Protein AF-A0A0F9AL61-F1 (afdb_monomer_lite)

pLDDT: mean 74.61, std 13.93, range [33.5, 97.81]

Secondary structure (DSSP, 8-state):
-GGGGS-HHHHHHHHHHHHHHHHHHHTTTT--HHHHHHHHHHHHHHHHHH-HHHHHHHHHHIIIIIHHHHHTT--S-GGGGHHHHHHHHHHHHHHHHHHHHHT-----TTHHHHHHHHHHHHHHHHHTT--HHHHHHHHHHHHHHHHHHHHHHHS---HHHHHHHHHHHHHHHHHHHHHHHHHHHHH-TT-TT-TT-SSTTSHHHHHHHHHHHHHHHHHHHH---HHHHHHHHHHHHHHHT--THHHHHHHHHHHHHHHHHHHHH-HHHHHHHHHHHHHHHHHHHHT-HHHHHHSS--

Organism: NCBI:txid412755

Foldseek 3Di:
DVVPPPPPVVVVVVVVVCLLVVLLVCQVPPDDPVVSLVVLLVVLLVCCVVPVLVLLVVLVCLVQPVCCCCPQVVSDDPCSNCSNVSSLVSLVVSLVVVCVVVVDQQDDPCPVVVVVVVVVLVVVCVVVVPPVVVSCVVVVVVCSLVSVLSSLLSDPDDPVSLLVSLVSLLVSLVVLVVVQVVQCVVVHPPCCVNASHLADNHSVVVSLSNLLSSLSSVCSVVPDDVVSVVLNVLSVVCVVVRGSVSVLVNSLVSCCVSCVVVLVVDVVVVVVSVVVSVVSVVVVVVVPPPVVVVVVPD

Sequence (298 aa):
KLFKRVSTNSIFVAVSLICVVSPVFILKAEFNIYLGLIVIAVFSALLLFVRIEYSIFGIILSVFVIDQLVKSYSILPAASILVREIMIFLMIIFVFLKVLENWKVAKTPIDAPVTFFVILGMFSFLLNEISPLKAALAFRHYLLYVVFFYLIVNIPLKKNMLIKIINLLFTIALLSGPVALLERFVFGWAYEDTSAGFLSSGSFALFGTAMVCLVSARIIQDGFRWKYLLILISLFATALLAETKAFFFFTPLCLLFQFRSRIIKNKKVTLSFLASFLLTILSINSSFPERESLFSCQ

Radius of gyration: 21.21 Å; chains: 1; bounding box: 50×54×69 Å

Structure (mmCIF, N/CA/C/O backbone):
data_AF-A0A0F9AL61-F1
#
_entry.id   AF-A0A0F9AL61-F1
#
loop_
_atom_site.group_PDB
_atom_site.id
_atom_site.type_symbol
_atom_site.label_atom_id
_atom_site.label_alt_id
_atom_site.label_comp_id
_atom_site.label_asym_id
_atom_site.label_entity_id
_atom_site.label_seq_id
_atom_site.pdbx_PDB_ins_code
_atom_site.Cartn_x
_atom_site.Cartn_y
_atom_site.Cartn_z
_atom_site.occupancy
_atom_site.B_iso_or_equiv
_atom_site.auth_seq_id
_atom_site.auth_comp_id
_atom_site.auth_asym_id
_atom_site.auth_atom_id
_atom_site.pdbx_PDB_model_num
ATOM 1 N N . LYS A 1 1 ? 14.309 -4.749 37.095 1.00 47.22 1 LYS A N 1
ATOM 2 C CA . LYS A 1 1 ? 13.186 -3.770 37.001 1.00 47.22 1 LYS A CA 1
ATOM 3 C C . LYS A 1 1 ? 13.551 -2.450 36.289 1.00 47.22 1 LYS A C 1
ATOM 5 O O . LYS A 1 1 ? 12.629 -1.795 35.826 1.00 47.22 1 LYS A O 1
ATOM 10 N N . LEU A 1 2 ? 14.834 -2.102 36.098 1.00 33.50 2 LEU A N 1
ATOM 11 C CA . LEU A 1 2 ? 15.267 -0.893 35.363 1.00 33.50 2 LEU A CA 1
ATOM 12 C C . LEU A 1 2 ? 15.304 -1.031 33.822 1.00 33.50 2 LEU A C 1
ATOM 14 O O . LEU A 1 2 ? 15.178 -0.036 33.125 1.00 33.50 2 LEU A O 1
ATOM 18 N N . PHE A 1 3 ? 15.321 -2.252 33.274 1.00 36.94 3 PHE A N 1
ATOM 19 C CA . PHE A 1 3 ? 15.240 -2.494 31.819 1.00 36.94 3 PHE A CA 1
ATOM 20 C C . PHE A 1 3 ? 13.812 -2.549 31.241 1.00 36.94 3 PHE A C 1
ATOM 22 O O . PHE A 1 3 ? 13.627 -2.705 30.039 1.00 36.94 3 PHE A O 1
ATOM 29 N N . LYS A 1 4 ? 12.768 -2.398 32.069 1.00 42.94 4 LYS A N 1
ATOM 30 C CA . LYS A 1 4 ? 11.364 -2.575 31.640 1.00 42.94 4 LYS A CA 1
ATOM 31 C C . LYS A 1 4 ? 10.740 -1.316 31.014 1.00 42.94 4 LYS A C 1
ATOM 33 O O . LYS A 1 4 ? 9.542 -1.300 30.741 1.00 42.94 4 LYS A O 1
ATOM 38 N N . ARG A 1 5 ? 11.526 -0.249 30.824 1.00 41.66 5 ARG A N 1
ATOM 39 C CA . ARG A 1 5 ? 11.040 1.065 30.369 1.00 41.66 5 ARG A CA 1
ATOM 40 C C . ARG A 1 5 ? 11.880 1.732 29.285 1.00 41.66 5 ARG A C 1
ATOM 42 O O . ARG A 1 5 ? 11.593 2.878 28.953 1.00 41.66 5 ARG A O 1
ATOM 49 N N . VAL A 1 6 ? 12.831 1.029 28.666 1.00 41.81 6 VAL A N 1
ATOM 50 C CA . VAL A 1 6 ? 13.173 1.414 27.294 1.00 41.81 6 VAL A CA 1
ATOM 51 C C . VAL A 1 6 ? 11.931 1.078 26.486 1.00 41.81 6 VAL A C 1
ATOM 53 O O . VAL A 1 6 ? 11.519 -0.082 26.441 1.00 41.81 6 VAL A O 1
ATOM 56 N N . SER A 1 7 ? 11.243 2.112 25.996 1.00 46.81 7 SER A N 1
ATOM 57 C CA . SER A 1 7 ? 9.975 1.951 25.291 1.00 46.81 7 SER A CA 1
ATOM 58 C C . SER A 1 7 ? 10.190 0.880 24.230 1.00 46.81 7 SER A C 1
ATOM 60 O O . SER A 1 7 ? 11.032 1.026 23.346 1.00 46.81 7 SER A O 1
ATOM 62 N N . THR A 1 8 ? 9.461 -0.228 24.343 1.00 55.19 8 THR A N 1
ATOM 63 C CA . THR A 1 8 ? 9.561 -1.350 23.407 1.00 55.19 8 THR A CA 1
ATOM 64 C C . THR A 1 8 ? 9.332 -0.861 21.979 1.00 55.19 8 THR A C 1
ATOM 66 O O . THR A 1 8 ? 9.828 -1.465 21.050 1.00 55.19 8 THR A O 1
ATOM 69 N N . ASN A 1 9 ? 8.658 0.282 21.803 1.00 49.78 9 ASN A N 1
ATOM 70 C CA . ASN A 1 9 ? 8.495 0.954 20.521 1.00 49.78 9 ASN A CA 1
ATOM 71 C C . ASN A 1 9 ? 9.786 1.609 19.992 1.00 49.78 9 ASN A C 1
ATOM 73 O O . ASN A 1 9 ? 9.960 1.641 18.787 1.00 49.78 9 ASN A O 1
ATOM 77 N N . SER A 1 10 ? 10.678 2.127 20.840 1.00 47.97 10 SER A N 1
ATOM 78 C CA . SER A 1 10 ? 11.892 2.847 20.415 1.00 47.97 10 SER A CA 1
ATOM 79 C C . SER A 1 10 ? 12.961 1.889 19.897 1.00 47.97 10 SER A C 1
ATOM 81 O O . SER A 1 10 ? 13.519 2.115 18.829 1.00 47.97 10 SER A O 1
ATOM 83 N N . ILE A 1 11 ? 13.184 0.784 20.620 1.00 55.12 11 ILE A N 1
ATOM 84 C CA . ILE A 1 11 ? 14.085 -0.291 20.181 1.00 55.12 11 ILE A CA 1
ATOM 85 C C . ILE A 1 11 ? 13.542 -0.912 18.895 1.00 55.12 11 ILE A C 1
ATOM 87 O O . ILE A 1 11 ? 14.302 -1.142 17.969 1.00 55.12 11 ILE A O 1
ATOM 91 N N . PHE A 1 12 ? 12.229 -1.125 18.790 1.00 55.38 12 PHE A N 1
ATOM 92 C CA . PHE A 1 12 ? 11.655 -1.742 17.595 1.00 55.38 12 PHE A CA 1
ATOM 93 C C . PHE A 1 12 ? 11.634 -0.811 16.384 1.00 55.38 12 PHE A C 1
ATOM 95 O O . PHE A 1 12 ? 11.875 -1.285 15.286 1.00 55.38 12 PHE A O 1
ATOM 102 N N . VAL A 1 13 ? 11.397 0.497 16.569 1.00 53.59 13 VAL A N 1
ATOM 103 C CA . VAL A 1 13 ? 11.532 1.490 15.489 1.00 53.59 13 VAL A CA 1
ATOM 104 C C . VAL A 1 13 ? 12.977 1.543 15.013 1.00 53.59 13 VAL A C 1
ATOM 106 O O . VAL A 1 13 ? 13.197 1.488 13.809 1.00 53.59 13 VAL A O 1
ATOM 109 N N . ALA A 1 14 ? 13.945 1.559 15.936 1.00 50.97 14 ALA A N 1
ATOM 110 C CA . ALA A 1 14 ? 15.363 1.483 15.605 1.00 50.97 14 ALA A CA 1
ATOM 111 C C . ALA A 1 14 ? 15.708 0.175 14.884 1.00 50.97 14 ALA A C 1
ATOM 113 O O . ALA A 1 14 ? 16.392 0.229 13.878 1.00 50.97 14 ALA A O 1
ATOM 114 N N . VAL A 1 15 ? 15.174 -0.974 15.310 1.00 54.97 15 VAL A N 1
ATOM 115 C CA . VAL A 1 15 ? 15.359 -2.259 14.619 1.00 54.97 15 VAL A CA 1
ATOM 116 C C . VAL A 1 15 ? 14.713 -2.233 13.238 1.00 54.97 15 VAL A C 1
ATOM 118 O O . VAL A 1 15 ? 15.367 -2.608 12.285 1.00 54.97 15 VAL A O 1
ATOM 121 N N . SER A 1 16 ? 13.494 -1.716 13.065 1.00 52.59 16 SER A N 1
ATOM 122 C CA . SER A 1 16 ? 12.886 -1.588 11.734 1.00 52.59 16 SER A CA 1
ATOM 123 C C . SER A 1 16 ? 13.631 -0.598 10.834 1.00 52.59 16 SER A C 1
ATOM 125 O O . SER A 1 16 ? 13.745 -0.848 9.641 1.00 52.59 16 SER A O 1
ATOM 127 N N . LEU A 1 17 ? 14.194 0.484 11.388 1.00 52.72 17 LEU A N 1
ATOM 128 C CA . LEU A 1 17 ? 15.047 1.415 10.645 1.00 52.72 17 LEU A CA 1
ATOM 129 C C . LEU A 1 17 ? 16.366 0.746 10.266 1.00 52.72 17 LEU A C 1
ATOM 131 O O . LEU A 1 17 ? 16.750 0.798 9.109 1.00 52.72 17 LEU A O 1
ATOM 135 N 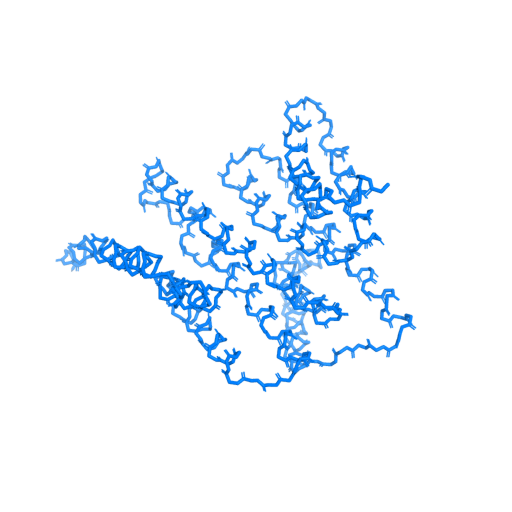N . ILE A 1 18 ? 17.015 0.053 11.202 1.00 53.72 18 ILE A N 1
ATOM 136 C CA . ILE A 1 18 ? 18.214 -0.749 10.953 1.00 53.72 18 ILE A CA 1
ATOM 137 C C . ILE A 1 18 ? 17.897 -1.847 9.937 1.00 53.72 18 ILE A C 1
ATOM 139 O O . ILE A 1 18 ? 18.721 -2.110 9.091 1.00 53.72 18 ILE A O 1
ATOM 143 N N . CYS A 1 19 ? 16.707 -2.434 9.908 1.00 53.41 19 CYS A N 1
ATOM 144 C CA . CYS A 1 19 ? 16.348 -3.466 8.935 1.00 53.41 19 CYS A CA 1
ATOM 145 C C . CYS A 1 19 ? 15.976 -2.922 7.556 1.00 53.41 19 CYS A C 1
ATOM 147 O O . CYS A 1 19 ? 16.041 -3.671 6.591 1.00 53.41 19 CYS A O 1
ATOM 149 N N . VAL A 1 20 ? 15.611 -1.645 7.440 1.00 54.12 20 VAL A N 1
ATOM 150 C CA . VAL A 1 20 ? 15.439 -0.979 6.138 1.00 54.12 20 VAL A CA 1
ATOM 151 C C . VAL A 1 20 ? 16.763 -0.391 5.648 1.00 54.12 20 VAL A C 1
ATOM 153 O O . VAL A 1 20 ? 17.034 -0.407 4.455 1.00 54.12 20 VAL A O 1
ATOM 156 N N . VAL A 1 21 ? 17.617 0.075 6.560 1.00 53.88 21 VAL A N 1
ATOM 157 C CA . VAL A 1 21 ? 18.885 0.752 6.254 1.00 53.88 21 VAL A CA 1
ATOM 158 C C . VAL A 1 21 ? 20.056 -0.235 6.145 1.00 53.88 21 VAL A C 1
ATOM 160 O O . VAL A 1 21 ? 20.916 -0.073 5.290 1.00 53.88 21 VAL A O 1
ATOM 163 N N . SER A 1 22 ? 20.096 -1.302 6.943 1.00 55.69 22 SER A N 1
ATOM 164 C CA . SER A 1 22 ? 21.161 -2.319 6.920 1.00 55.69 22 SER A CA 1
ATOM 165 C C . SER A 1 22 ? 21.247 -3.058 5.587 1.00 55.69 22 SER A C 1
ATOM 167 O O . SER A 1 22 ? 22.370 -3.229 5.123 1.00 55.69 22 SER A O 1
ATOM 169 N N . PRO A 1 23 ? 20.146 -3.420 4.900 1.00 51.03 23 PRO A N 1
ATOM 170 C CA . PRO A 1 23 ? 20.252 -3.977 3.560 1.00 51.03 23 PRO A CA 1
ATOM 171 C C . PRO A 1 23 ? 20.810 -2.976 2.551 1.00 51.03 23 PRO A C 1
ATOM 173 O O . PRO A 1 23 ? 21.565 -3.375 1.678 1.00 51.03 23 PRO A O 1
ATOM 176 N N . VAL A 1 24 ? 20.519 -1.677 2.700 1.00 52.81 24 VAL A N 1
ATOM 177 C CA . VAL A 1 24 ? 21.097 -0.620 1.848 1.00 52.81 24 VAL A CA 1
ATOM 178 C C . VAL A 1 24 ? 22.620 -0.550 2.023 1.00 52.81 24 VAL A C 1
ATOM 180 O O . VAL A 1 24 ? 23.338 -0.343 1.050 1.00 52.81 24 VAL A O 1
ATOM 183 N N . PHE A 1 25 ? 23.133 -0.789 3.235 1.00 51.69 25 PHE A N 1
ATOM 184 C CA . PHE A 1 25 ? 24.577 -0.879 3.484 1.00 51.69 25 PHE A CA 1
ATOM 185 C C . PHE A 1 25 ? 25.192 -2.215 3.038 1.00 51.69 25 PHE A C 1
ATOM 187 O O . PHE A 1 25 ? 26.303 -2.217 2.515 1.00 51.69 25 PHE A O 1
ATOM 194 N N . ILE A 1 26 ? 24.475 -3.334 3.189 1.00 52.44 26 ILE A N 1
ATOM 195 C CA . ILE A 1 26 ? 24.934 -4.663 2.748 1.00 52.44 26 ILE A CA 1
ATOM 196 C C . ILE A 1 26 ? 24.996 -4.741 1.216 1.00 52.44 26 ILE A C 1
ATOM 198 O O . ILE A 1 26 ? 25.912 -5.351 0.684 1.00 52.44 26 ILE A O 1
ATOM 202 N N . LEU A 1 27 ? 24.078 -4.082 0.504 1.00 49.53 27 LEU A N 1
ATOM 203 C CA . LEU A 1 27 ? 24.011 -4.078 -0.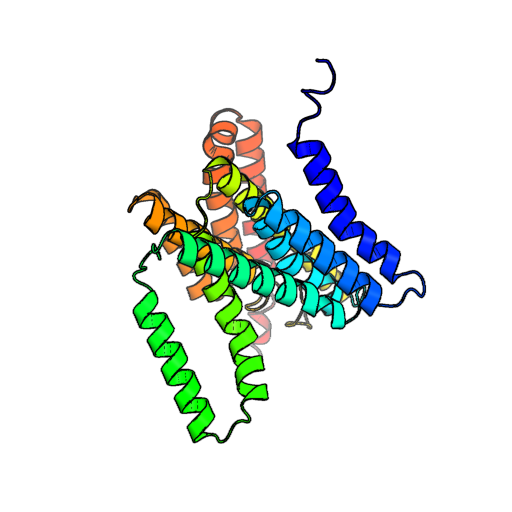963 1.00 49.53 27 LEU A CA 1
ATOM 204 C C . LEU A 1 27 ? 25.047 -3.167 -1.639 1.00 49.53 27 LEU A C 1
ATOM 206 O O . LEU A 1 27 ? 25.228 -3.257 -2.850 1.00 49.53 27 LEU A O 1
ATOM 210 N N . LYS A 1 28 ? 25.709 -2.282 -0.881 1.00 54.91 28 LYS A N 1
ATOM 211 C CA . LYS A 1 28 ? 26.767 -1.396 -1.396 1.00 54.91 28 LYS A CA 1
ATOM 212 C C . LYS A 1 28 ? 28.164 -2.020 -1.298 1.00 54.91 28 LYS A C 1
ATOM 214 O O . LYS A 1 28 ? 29.065 -1.606 -2.019 1.00 54.91 28 LYS A O 1
ATOM 219 N N . ALA A 1 29 ? 28.346 -3.002 -0.415 1.00 53.72 29 ALA A N 1
ATOM 220 C CA . ALA A 1 29 ? 29.460 -3.937 -0.511 1.00 53.72 29 ALA A CA 1
ATOM 221 C C . ALA A 1 29 ? 29.145 -4.919 -1.651 1.00 53.72 29 ALA A C 1
ATOM 223 O O . ALA A 1 29 ? 27.973 -5.179 -1.897 1.00 53.72 29 ALA A O 1
ATOM 224 N N . GLU A 1 30 ? 30.137 -5.501 -2.321 1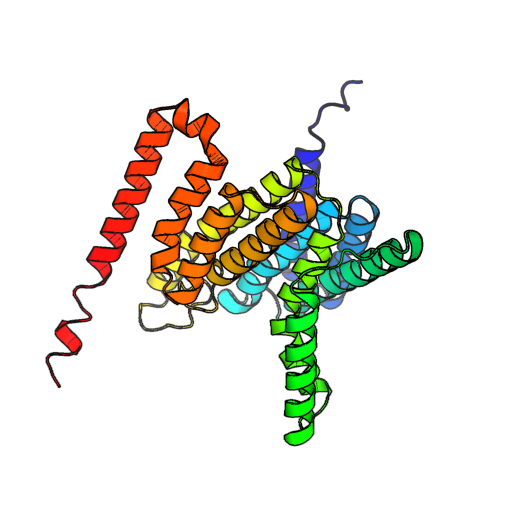.00 64.31 30 GLU A N 1
ATOM 225 C CA . GLU A 1 30 ? 29.988 -6.514 -3.394 1.00 64.31 30 GLU A CA 1
ATOM 226 C C . GLU A 1 30 ? 29.321 -7.837 -2.932 1.00 64.31 30 GLU A C 1
ATOM 228 O O . GLU A 1 30 ? 29.534 -8.917 -3.480 1.00 64.31 30 GLU A O 1
ATOM 233 N N . PHE A 1 31 ? 28.521 -7.779 -1.873 1.00 62.72 31 PHE A N 1
ATOM 234 C CA . PHE A 1 31 ? 27.738 -8.859 -1.332 1.00 62.72 31 PHE A CA 1
ATOM 235 C C . PHE A 1 31 ? 26.651 -9.283 -2.316 1.00 62.72 31 PHE A C 1
ATOM 237 O O . PHE A 1 31 ? 25.931 -8.479 -2.906 1.00 62.72 31 PHE A O 1
ATOM 244 N N . ASN A 1 32 ? 26.504 -10.597 -2.444 1.00 76.00 32 ASN A N 1
ATOM 245 C CA . ASN A 1 32 ? 25.510 -11.223 -3.293 1.00 76.00 32 ASN A CA 1
ATOM 246 C C . ASN A 1 32 ? 24.091 -10.730 -2.932 1.00 76.00 32 ASN A C 1
ATOM 248 O O . ASN A 1 32 ? 23.567 -11.032 -1.857 1.00 76.00 32 ASN A O 1
ATOM 252 N N . ILE A 1 33 ? 23.461 -10.001 -3.857 1.00 69.44 33 ILE A N 1
ATOM 253 C CA . ILE A 1 33 ? 22.087 -9.478 -3.774 1.00 69.44 33 ILE A CA 1
ATOM 254 C C . ILE A 1 33 ? 21.083 -10.511 -3.268 1.00 69.44 33 ILE A C 1
ATOM 256 O O . ILE A 1 33 ? 20.216 -10.193 -2.451 1.00 69.44 33 ILE A O 1
ATOM 260 N N . TYR A 1 34 ? 21.216 -11.758 -3.722 1.00 71.56 34 TYR A N 1
ATOM 261 C CA . TYR A 1 34 ? 20.311 -12.836 -3.349 1.00 71.56 34 TYR A CA 1
ATOM 262 C C . TYR A 1 34 ? 20.422 -13.164 -1.858 1.00 71.56 34 TYR A C 1
ATOM 264 O O . TYR A 1 34 ? 19.409 -13.411 -1.209 1.00 71.56 34 TYR A O 1
ATOM 272 N N . LEU A 1 35 ? 21.625 -13.082 -1.285 1.00 73.69 35 LEU A N 1
ATOM 273 C CA . LEU A 1 35 ? 21.847 -13.289 0.145 1.00 73.69 35 LEU A CA 1
ATOM 274 C C . LEU A 1 35 ? 21.199 -12.169 0.969 1.00 73.69 35 LEU A C 1
ATOM 276 O O . LEU A 1 35 ? 20.535 -12.451 1.965 1.00 73.69 35 LEU A O 1
ATOM 280 N N . GLY A 1 36 ? 21.296 -10.916 0.514 1.00 72.56 36 GLY A N 1
ATOM 281 C CA . GLY A 1 36 ? 20.587 -9.789 1.127 1.00 72.56 36 GLY A CA 1
ATOM 282 C C . GLY A 1 36 ? 19.065 -9.975 1.116 1.00 72.56 36 GLY A C 1
ATOM 283 O O . GLY A 1 36 ? 18.413 -9.814 2.148 1.00 72.56 36 GLY A O 1
ATOM 284 N N . LEU A 1 37 ? 18.498 -10.390 -0.022 1.00 66.50 37 LEU A N 1
ATOM 285 C CA . LEU A 1 37 ? 17.067 -10.690 -0.147 1.00 66.50 37 LEU A CA 1
ATOM 286 C C . LEU A 1 37 ? 16.621 -11.819 0.787 1.00 66.50 37 LEU A C 1
ATOM 288 O O . LEU A 1 37 ? 15.584 -11.692 1.438 1.00 66.50 37 LEU A O 1
ATOM 292 N N . ILE A 1 38 ? 17.411 -12.891 0.898 1.00 70.69 38 ILE A N 1
ATOM 293 C CA . ILE A 1 38 ? 17.140 -14.002 1.820 1.00 70.69 38 ILE A CA 1
ATOM 294 C C . ILE A 1 38 ? 17.142 -13.506 3.268 1.00 70.69 38 ILE A C 1
ATOM 296 O O . ILE A 1 38 ? 16.219 -13.821 4.017 1.00 70.69 38 ILE A O 1
ATOM 300 N N . VAL A 1 39 ? 18.120 -12.687 3.665 1.00 76.75 39 VAL A N 1
ATOM 301 C CA . VAL A 1 39 ? 18.178 -12.119 5.022 1.00 76.75 39 VAL A CA 1
ATOM 302 C C . VAL A 1 39 ? 16.944 -11.263 5.311 1.00 76.75 39 VAL A C 1
ATOM 304 O O . VAL A 1 39 ? 16.322 -11.426 6.362 1.00 76.75 39 VAL A O 1
ATOM 307 N N . ILE A 1 40 ? 16.532 -10.402 4.374 1.00 71.94 40 ILE A N 1
ATOM 308 C CA . ILE A 1 40 ? 15.310 -9.597 4.519 1.00 71.94 40 ILE A CA 1
ATOM 309 C C . ILE A 1 40 ? 14.073 -10.495 4.630 1.00 71.94 40 ILE A C 1
ATOM 311 O O . ILE A 1 40 ? 13.210 -10.239 5.471 1.00 71.94 40 ILE A O 1
ATOM 315 N N . ALA A 1 41 ? 13.974 -11.543 3.811 1.00 67.81 41 ALA A N 1
ATOM 316 C CA . ALA A 1 41 ? 12.851 -12.476 3.818 1.00 67.81 41 ALA A CA 1
ATOM 317 C C . ALA A 1 41 ? 12.748 -13.229 5.151 1.00 67.81 41 ALA A C 1
ATOM 319 O O . ALA A 1 41 ? 11.683 -13.244 5.768 1.00 67.81 41 ALA A O 1
ATOM 320 N N . VAL A 1 42 ? 13.863 -13.784 5.634 1.00 72.50 42 VAL A N 1
ATOM 321 C CA . VAL A 1 42 ? 13.946 -14.481 6.926 1.00 72.50 42 VAL A CA 1
ATOM 322 C C . VAL A 1 42 ? 13.594 -13.533 8.066 1.00 72.50 42 VAL A C 1
ATOM 324 O O . VAL A 1 42 ? 12.788 -13.871 8.931 1.00 72.50 42 VAL A O 1
ATOM 327 N N . PHE A 1 43 ? 14.132 -12.315 8.055 1.00 75.75 43 PHE A N 1
ATOM 328 C CA . PHE A 1 43 ? 13.834 -11.333 9.089 1.00 75.75 43 PHE A CA 1
ATOM 329 C C . PHE A 1 43 ? 12.365 -10.887 9.064 1.00 75.75 43 PHE A C 1
ATOM 331 O O . PHE A 1 43 ? 11.724 -10.765 10.108 1.00 75.75 43 PHE A O 1
ATOM 338 N N . SER A 1 44 ? 11.799 -10.700 7.872 1.00 68.62 44 SER A N 1
ATOM 339 C CA . SER A 1 44 ? 10.380 -10.381 7.685 1.00 68.62 44 SER A CA 1
ATOM 340 C C . SER A 1 44 ? 9.474 -11.510 8.175 1.00 68.62 44 SER A C 1
ATOM 342 O O . SER A 1 44 ? 8.465 -11.245 8.831 1.00 68.62 44 SER A O 1
ATOM 344 N N . ALA A 1 45 ? 9.853 -12.765 7.917 1.00 71.44 45 ALA A N 1
ATOM 345 C CA . ALA A 1 45 ? 9.178 -13.939 8.455 1.00 71.44 45 ALA A CA 1
ATOM 346 C C . ALA A 1 45 ? 9.251 -13.969 9.991 1.00 71.44 45 ALA A C 1
ATOM 348 O O . ALA A 1 45 ? 8.230 -14.140 10.652 1.00 71.44 45 ALA A O 1
ATOM 349 N N . LEU A 1 46 ? 10.420 -13.713 10.586 1.00 77.50 46 LEU A N 1
ATOM 350 C CA . LEU A 1 46 ? 10.565 -13.628 12.045 1.00 77.50 46 LEU A CA 1
ATOM 351 C C . LEU A 1 46 ? 9.685 -12.524 12.647 1.00 77.50 46 LEU A C 1
ATOM 353 O O . LEU A 1 46 ? 8.996 -12.755 13.642 1.00 77.50 46 LEU A O 1
ATOM 357 N N . LEU A 1 47 ? 9.645 -11.342 12.025 1.00 75.25 47 LEU A N 1
ATOM 358 C CA . LEU A 1 47 ? 8.757 -10.252 12.438 1.00 75.25 47 LEU A CA 1
ATOM 359 C C . LEU A 1 47 ? 7.279 -10.666 12.411 1.00 75.25 47 LEU A C 1
ATOM 361 O O . LEU A 1 47 ? 6.548 -10.342 13.351 1.00 75.25 47 LEU A O 1
ATOM 365 N N . LEU A 1 48 ? 6.857 -11.398 11.373 1.00 73.31 48 LEU A N 1
ATOM 366 C CA . LEU A 1 48 ? 5.501 -11.942 11.247 1.00 73.31 48 LEU A CA 1
ATOM 367 C C . LEU A 1 48 ? 5.130 -12.854 12.414 1.00 73.31 48 LEU A C 1
ATOM 369 O O . LEU A 1 48 ? 4.056 -12.687 12.996 1.00 73.31 48 LEU A O 1
ATOM 373 N N . PHE A 1 49 ? 6.026 -13.771 12.785 1.00 74.12 49 PHE A N 1
ATOM 374 C CA . PHE A 1 49 ? 5.798 -14.698 13.894 1.00 74.12 49 PHE A CA 1
ATOM 375 C C . PHE A 1 49 ? 5.764 -14.001 15.256 1.00 74.12 49 PHE A C 1
ATOM 377 O O . PHE A 1 49 ? 4.993 -14.403 16.125 1.00 74.12 49 PHE A O 1
ATOM 384 N N . VAL A 1 50 ? 6.553 -12.940 15.450 1.00 82.69 50 VAL A N 1
ATOM 385 C CA . VAL A 1 50 ? 6.561 -12.201 16.720 1.00 82.69 50 VAL A CA 1
ATOM 386 C C . VAL A 1 50 ? 5.294 -11.362 16.869 1.00 82.69 50 VAL A C 1
ATOM 388 O O . VAL A 1 50 ? 4.621 -11.453 17.897 1.00 82.69 50 VAL A O 1
ATOM 391 N N . ARG A 1 51 ? 4.978 -10.519 15.874 1.00 84.69 51 ARG A N 1
ATOM 392 C CA . ARG A 1 51 ? 3.786 -9.656 15.858 1.00 84.69 51 ARG A CA 1
ATOM 393 C C . ARG A 1 51 ? 3.416 -9.242 14.438 1.00 84.69 51 ARG A C 1
ATOM 395 O O . ARG A 1 51 ? 3.999 -8.309 13.882 1.00 84.69 51 ARG A O 1
ATOM 402 N N . ILE A 1 52 ? 2.355 -9.858 13.920 1.00 84.62 52 ILE A N 1
ATOM 403 C CA 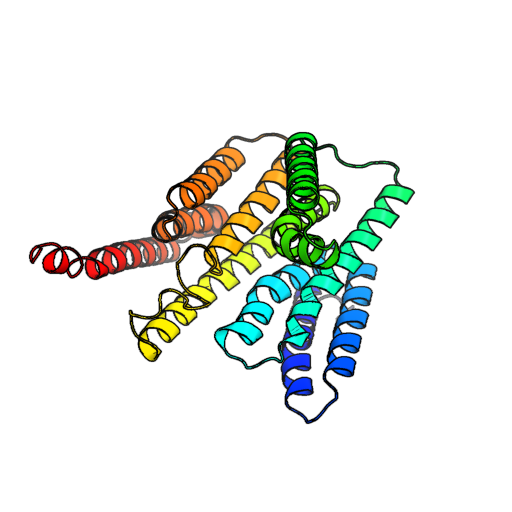. ILE A 1 52 ? 1.791 -9.571 12.596 1.00 84.62 52 ILE A CA 1
ATOM 404 C C . ILE A 1 52 ? 1.506 -8.083 12.347 1.00 84.62 52 ILE A C 1
ATOM 406 O O . ILE A 1 52 ? 1.608 -7.611 11.215 1.00 84.62 52 ILE A O 1
ATOM 410 N N . GLU A 1 53 ? 1.184 -7.306 13.385 1.00 85.62 53 GLU A N 1
ATOM 411 C CA . GLU A 1 53 ? 0.893 -5.884 13.208 1.00 85.62 53 GLU A CA 1
ATOM 412 C C . GLU A 1 53 ? 2.116 -5.090 12.724 1.00 85.62 53 GLU A C 1
ATOM 414 O O . GLU A 1 53 ? 1.942 -4.053 12.087 1.00 85.62 53 GLU A O 1
ATOM 419 N N . TYR A 1 54 ? 3.342 -5.551 13.004 1.00 84.38 54 TYR A N 1
ATOM 420 C CA . TYR A 1 54 ? 4.567 -4.900 12.526 1.00 84.38 54 TYR A CA 1
ATOM 421 C C . TYR A 1 54 ? 4.884 -5.221 11.071 1.00 84.38 54 TYR A C 1
ATOM 423 O O . TYR A 1 54 ? 5.470 -4.397 10.374 1.00 84.38 54 TYR A O 1
ATOM 431 N N . SER A 1 55 ? 4.445 -6.371 10.581 1.00 85.06 55 SER A N 1
ATOM 432 C CA . SER A 1 55 ? 4.660 -6.775 9.194 1.00 85.06 55 SER A CA 1
ATOM 433 C C . SER A 1 55 ? 3.946 -5.851 8.214 1.00 85.06 55 SER A C 1
ATOM 435 O O . SER A 1 55 ? 4.468 -5.580 7.138 1.00 85.06 55 SER A O 1
ATOM 437 N N . ILE A 1 56 ? 2.826 -5.252 8.634 1.00 86.75 56 ILE A N 1
ATOM 438 C CA . ILE A 1 56 ? 2.140 -4.197 7.878 1.00 86.75 56 ILE A CA 1
ATOM 439 C C . ILE A 1 56 ? 3.047 -2.971 7.686 1.00 86.75 56 ILE A C 1
ATOM 441 O O . ILE A 1 56 ? 3.066 -2.396 6.601 1.00 86.75 56 ILE A O 1
ATOM 445 N N . PHE A 1 57 ? 3.839 -2.584 8.696 1.00 86.38 57 PHE A N 1
ATOM 446 C CA . PHE A 1 57 ? 4.806 -1.485 8.555 1.00 86.38 57 PHE A CA 1
ATOM 447 C C . PHE A 1 57 ? 5.898 -1.848 7.557 1.00 86.38 57 PHE A C 1
ATOM 449 O O . PHE A 1 57 ? 6.268 -1.011 6.742 1.00 86.38 57 PHE A O 1
ATOM 456 N N . GLY A 1 58 ? 6.383 -3.090 7.604 1.00 85.06 58 GLY A N 1
ATOM 457 C CA . GLY A 1 58 ? 7.365 -3.589 6.648 1.00 85.06 58 GLY A CA 1
ATOM 458 C C . GLY A 1 58 ? 6.836 -3.582 5.213 1.00 85.06 58 GLY A C 1
ATOM 459 O O . GLY A 1 58 ? 7.517 -3.074 4.329 1.00 85.06 58 GLY A O 1
ATOM 460 N N . ILE A 1 59 ? 5.591 -4.025 4.990 1.00 86.12 59 ILE A N 1
ATOM 461 C CA . ILE A 1 59 ? 4.947 -3.938 3.671 1.00 86.12 59 ILE A CA 1
ATOM 462 C C . ILE A 1 59 ? 4.853 -2.485 3.220 1.00 86.12 59 ILE A C 1
ATOM 464 O O . ILE A 1 59 ? 5.281 -2.180 2.113 1.00 86.12 59 ILE A O 1
ATOM 468 N N . ILE A 1 60 ? 4.355 -1.578 4.063 1.00 85.38 60 ILE A N 1
ATOM 469 C CA . ILE A 1 60 ? 4.264 -0.153 3.717 1.00 85.38 60 ILE A CA 1
ATOM 470 C C . ILE A 1 60 ? 5.653 0.392 3.362 1.00 85.38 60 ILE A C 1
ATOM 472 O O . ILE A 1 60 ? 5.846 0.939 2.284 1.00 85.38 60 ILE A O 1
ATOM 476 N N . LEU A 1 61 ? 6.666 0.176 4.195 1.00 85.00 61 LEU A N 1
ATOM 477 C CA . LEU A 1 61 ? 8.023 0.632 3.888 1.00 85.00 61 LEU A CA 1
ATOM 478 C C . LEU A 1 61 ? 8.550 0.026 2.578 1.00 85.00 61 LEU A C 1
ATOM 480 O O . LEU A 1 61 ? 9.135 0.744 1.775 1.00 85.00 61 LEU A O 1
ATOM 484 N N . SER A 1 62 ? 8.276 -1.250 2.301 1.00 84.38 62 SER A N 1
ATOM 485 C CA . SER A 1 62 ? 8.667 -1.884 1.038 1.00 84.38 62 SER A CA 1
ATOM 486 C C . SER A 1 62 ? 7.941 -1.303 -0.182 1.00 84.38 62 SER A C 1
ATOM 488 O O . SER A 1 62 ? 8.547 -1.110 -1.230 1.00 84.38 62 SER A O 1
ATOM 490 N N . VAL A 1 63 ? 6.653 -0.977 -0.053 1.00 82.75 63 VAL A N 1
ATOM 491 C CA . VAL A 1 63 ? 5.844 -0.415 -1.140 1.00 82.75 63 VAL A CA 1
ATOM 492 C C . VAL A 1 63 ? 6.302 0.993 -1.482 1.00 82.75 63 VAL A C 1
ATOM 494 O O . VAL A 1 63 ? 6.410 1.312 -2.657 1.00 82.75 63 VAL A O 1
ATOM 497 N N . PHE A 1 64 ? 6.554 1.821 -0.471 1.00 80.31 64 PHE A N 1
ATOM 498 C CA . PHE A 1 64 ? 6.801 3.243 -0.681 1.00 80.31 64 PHE A CA 1
ATOM 499 C C . PHE A 1 64 ? 8.287 3.587 -0.787 1.00 80.31 64 PHE A C 1
ATOM 501 O O . PHE A 1 64 ? 8.661 4.393 -1.627 1.00 80.31 64 PHE A O 1
ATOM 508 N N . VAL A 1 65 ? 9.141 3.001 0.054 1.00 82.31 65 VAL A N 1
ATOM 509 C CA . VAL A 1 65 ? 10.562 3.373 0.123 1.00 82.31 65 VAL A CA 1
ATOM 510 C C . VAL A 1 65 ? 11.385 2.544 -0.853 1.00 82.31 65 VAL A C 1
ATOM 512 O O . VAL A 1 65 ? 12.153 3.104 -1.626 1.00 82.31 65 VAL A O 1
ATOM 515 N N . ILE A 1 66 ? 11.224 1.216 -0.853 1.00 82.94 66 ILE A N 1
ATOM 516 C CA . ILE A 1 66 ? 12.044 0.350 -1.718 1.00 82.94 66 ILE A CA 1
ATOM 517 C C . ILE A 1 66 ? 11.714 0.596 -3.194 1.00 82.94 66 ILE A C 1
ATOM 519 O O . ILE A 1 66 ? 12.633 0.719 -3.996 1.00 82.94 66 ILE A O 1
ATOM 523 N N . ASP A 1 67 ? 10.433 0.723 -3.553 1.00 81.38 67 ASP A N 1
ATOM 524 C CA . ASP A 1 67 ? 10.027 0.982 -4.944 1.00 81.38 67 ASP A CA 1
ATOM 525 C C . ASP A 1 67 ? 10.626 2.301 -5.468 1.00 81.38 67 ASP A C 1
ATOM 527 O O . ASP A 1 67 ? 11.155 2.314 -6.576 1.00 81.38 67 ASP A O 1
ATOM 531 N N . GLN A 1 68 ? 10.654 3.362 -4.647 1.00 77.31 68 GLN A N 1
ATOM 532 C CA . GLN A 1 68 ? 11.333 4.622 -4.980 1.00 77.31 68 GLN A CA 1
ATOM 533 C C . GLN A 1 68 ? 12.852 4.448 -5.093 1.00 77.31 68 GLN A C 1
ATOM 535 O O . GLN A 1 68 ? 13.459 4.843 -6.082 1.00 77.31 68 GLN A O 1
ATOM 540 N N . LEU A 1 69 ? 13.500 3.823 -4.108 1.00 80.75 69 LEU A N 1
ATOM 541 C CA . LEU A 1 69 ? 14.954 3.620 -4.138 1.00 80.75 69 LEU A CA 1
ATOM 542 C C . LEU A 1 69 ? 15.415 2.817 -5.361 1.00 80.75 69 LEU A C 1
ATOM 544 O O . LEU A 1 69 ? 16.512 3.056 -5.863 1.00 80.75 69 LEU A O 1
ATOM 548 N N . VAL A 1 70 ? 14.585 1.887 -5.839 1.00 83.25 70 VAL A N 1
ATOM 549 C CA . VAL A 1 70 ? 14.855 1.112 -7.051 1.00 83.25 70 VAL A CA 1
ATOM 550 C C . VAL A 1 70 ? 14.535 1.915 -8.313 1.00 83.25 70 VAL A C 1
ATOM 552 O O . VAL A 1 70 ? 15.407 2.068 -9.159 1.00 83.25 70 VAL A O 1
ATOM 555 N N . LYS A 1 71 ? 13.301 2.408 -8.469 1.00 81.00 71 LYS A N 1
ATOM 556 C CA . LYS A 1 71 ? 12.839 3.005 -9.735 1.00 81.00 71 LYS A CA 1
ATOM 557 C C . LYS A 1 71 ? 13.298 4.446 -9.922 1.00 81.00 71 LYS A C 1
ATOM 559 O O . LYS A 1 71 ? 13.698 4.806 -11.019 1.00 81.00 71 LYS A O 1
ATOM 564 N N . SER A 1 72 ? 13.218 5.253 -8.866 1.00 76.50 72 SER A N 1
ATOM 565 C CA . SER A 1 72 ? 13.522 6.688 -8.899 1.00 76.50 72 SER A CA 1
ATOM 566 C C . SER A 1 72 ? 15.012 6.942 -8.917 1.00 76.50 72 SER A C 1
ATOM 568 O O . SER A 1 72 ? 15.535 7.684 -9.738 1.00 76.50 72 SER A O 1
ATOM 570 N N . TYR A 1 73 ? 15.700 6.314 -7.969 1.00 77.75 73 TYR A N 1
ATOM 571 C CA . TYR A 1 73 ? 17.072 6.676 -7.658 1.00 77.75 73 TYR A CA 1
ATOM 572 C C . TYR A 1 73 ? 18.088 5.676 -8.188 1.00 77.75 73 TYR A C 1
ATOM 574 O O . TYR A 1 73 ? 19.283 5.955 -8.133 1.00 77.75 73 TYR A O 1
ATOM 582 N N . SER A 1 74 ? 17.637 4.503 -8.655 1.00 81.81 74 SER A N 1
ATOM 583 C CA . SER A 1 74 ? 18.511 3.392 -9.052 1.00 81.81 74 SER A CA 1
ATOM 584 C C . SER A 1 74 ? 19.581 3.061 -7.994 1.00 81.81 74 SER A C 1
ATOM 586 O O . SER A 1 74 ? 20.653 2.559 -8.317 1.00 81.81 74 SER A O 1
ATOM 588 N N . ILE A 1 75 ? 19.301 3.354 -6.715 1.00 80.19 75 ILE A N 1
ATOM 589 C CA . ILE A 1 75 ? 20.204 3.091 -5.581 1.00 80.19 75 ILE A CA 1
ATOM 590 C C . ILE A 1 75 ? 20.198 1.600 -5.267 1.00 80.19 75 ILE A C 1
ATOM 592 O O . ILE A 1 75 ? 21.214 1.034 -4.866 1.00 80.19 75 ILE A O 1
ATOM 596 N N . LEU A 1 76 ? 19.028 0.977 -5.411 1.00 79.69 76 LEU A N 1
ATOM 597 C CA . LEU A 1 76 ? 18.826 -0.435 -5.151 1.00 79.69 76 LEU A CA 1
ATOM 598 C C . LEU A 1 76 ? 18.667 -1.216 -6.461 1.00 79.69 76 LEU A C 1
ATOM 600 O O . LEU A 1 76 ? 18.055 -0.727 -7.410 1.00 79.69 76 LEU A O 1
ATOM 604 N N . PRO A 1 77 ? 19.146 -2.467 -6.500 1.00 82.62 77 PRO A N 1
ATOM 605 C CA . PRO A 1 77 ? 18.998 -3.332 -7.660 1.00 82.62 77 PRO A CA 1
ATOM 606 C C . PRO A 1 77 ? 17.528 -3.689 -7.885 1.00 82.62 77 PRO A C 1
ATOM 608 O O . PRO A 1 77 ? 16.777 -3.863 -6.920 1.00 82.62 77 PRO A O 1
ATOM 611 N N . ALA A 1 78 ? 17.141 -3.889 -9.149 1.00 85.06 78 ALA A N 1
ATOM 612 C CA . ALA A 1 78 ? 15.767 -4.205 -9.556 1.00 85.06 78 ALA A CA 1
ATOM 613 C C . ALA A 1 78 ? 15.159 -5.404 -8.803 1.00 85.06 78 ALA A C 1
ATOM 615 O O . ALA A 1 78 ? 13.970 -5.408 -8.483 1.00 85.06 78 ALA A O 1
ATOM 616 N N . ALA A 1 79 ? 15.988 -6.388 -8.438 1.00 84.62 79 ALA A N 1
ATOM 617 C CA . ALA A 1 79 ? 15.580 -7.548 -7.648 1.00 84.62 79 ALA A CA 1
ATOM 618 C C . ALA A 1 79 ? 15.015 -7.182 -6.258 1.00 84.62 79 ALA A C 1
ATOM 620 O O . ALA A 1 79 ? 14.227 -7.942 -5.700 1.00 84.62 79 ALA A O 1
ATOM 621 N N . SER A 1 80 ? 15.341 -6.005 -5.710 1.00 83.25 80 SER A N 1
ATOM 622 C CA . SER A 1 80 ? 14.816 -5.527 -4.418 1.00 83.25 80 SER A CA 1
ATOM 623 C C . SER A 1 80 ? 13.302 -5.314 -4.424 1.00 83.25 80 SER A C 1
ATOM 625 O O . SER A 1 80 ? 12.676 -5.367 -3.368 1.00 83.25 80 SER A O 1
ATOM 627 N N . ILE A 1 81 ? 12.683 -5.146 -5.598 1.00 83.69 81 ILE A N 1
ATOM 628 C CA . ILE A 1 81 ? 11.219 -5.060 -5.731 1.00 83.69 81 ILE A CA 1
ATOM 629 C C . ILE A 1 81 ? 10.543 -6.346 -5.223 1.00 83.69 81 ILE A C 1
ATOM 631 O O . ILE A 1 81 ? 9.439 -6.284 -4.674 1.00 83.69 81 ILE A O 1
ATOM 635 N N . LEU A 1 82 ? 11.226 -7.496 -5.316 1.00 84.00 82 LEU A N 1
ATOM 636 C CA . LEU A 1 82 ? 10.721 -8.788 -4.842 1.00 84.00 82 LEU A CA 1
ATOM 637 C C . LEU A 1 82 ? 10.544 -8.836 -3.319 1.00 84.00 82 LEU A C 1
ATOM 639 O O . LEU A 1 82 ? 9.744 -9.631 -2.833 1.00 84.00 82 LEU A O 1
ATOM 643 N N . VAL A 1 83 ? 11.224 -7.971 -2.552 1.00 83.69 83 VAL A N 1
ATOM 644 C CA . VAL A 1 83 ? 11.068 -7.907 -1.087 1.00 83.69 83 VAL A CA 1
ATOM 645 C C . VAL A 1 83 ? 9.604 -7.711 -0.713 1.00 83.69 83 VAL A C 1
ATOM 647 O O . VAL A 1 83 ? 9.067 -8.454 0.107 1.00 83.69 83 VAL A O 1
ATOM 650 N N . ARG A 1 84 ? 8.936 -6.746 -1.352 1.00 84.69 84 ARG A N 1
ATOM 651 C CA . ARG A 1 84 ? 7.516 -6.460 -1.121 1.00 84.69 84 ARG A CA 1
ATOM 652 C C . ARG A 1 84 ? 6.649 -7.689 -1.383 1.00 84.69 84 ARG A C 1
ATOM 654 O O . ARG A 1 84 ? 5.750 -7.989 -0.602 1.00 84.69 84 ARG A O 1
ATOM 661 N N . GLU A 1 85 ? 6.912 -8.388 -2.480 1.00 85.38 85 GLU A N 1
ATOM 662 C CA . GLU A 1 85 ? 6.142 -9.560 -2.903 1.00 85.38 85 GLU A CA 1
ATOM 663 C C . GLU A 1 85 ? 6.308 -10.716 -1.923 1.00 85.38 85 GLU A C 1
ATOM 665 O O . GLU A 1 85 ? 5.314 -11.294 -1.490 1.00 85.38 85 GLU A O 1
ATOM 670 N N . ILE A 1 86 ? 7.542 -10.981 -1.492 1.00 85.00 86 ILE A N 1
ATOM 671 C CA . ILE A 1 86 ? 7.844 -11.993 -0.478 1.00 85.00 86 ILE A CA 1
ATOM 672 C C . ILE A 1 86 ? 7.128 -11.660 0.835 1.00 85.00 86 ILE A C 1
ATOM 674 O O . ILE A 1 86 ? 6.492 -12.532 1.423 1.00 85.00 86 ILE A O 1
ATOM 678 N N . MET A 1 87 ? 7.167 -10.403 1.288 1.00 84.38 87 MET A N 1
ATOM 679 C CA . MET A 1 87 ? 6.484 -9.995 2.521 1.00 84.38 87 MET A CA 1
ATOM 680 C C . MET A 1 87 ? 4.967 -10.179 2.441 1.00 84.38 87 MET A C 1
ATOM 682 O O . MET A 1 87 ? 4.358 -10.680 3.387 1.00 84.38 87 MET A O 1
ATOM 686 N N . ILE A 1 88 ? 4.356 -9.794 1.317 1.00 84.56 88 ILE A N 1
ATOM 687 C CA . ILE A 1 88 ? 2.922 -9.989 1.085 1.00 84.56 88 ILE A CA 1
ATOM 688 C C . ILE A 1 88 ? 2.590 -11.478 1.051 1.00 84.56 88 ILE A C 1
ATOM 690 O O . ILE A 1 88 ? 1.642 -11.898 1.708 1.00 84.56 88 ILE A O 1
ATOM 694 N N . PHE A 1 89 ? 3.377 -12.284 0.339 1.00 85.75 89 PHE A N 1
ATOM 695 C CA . PHE A 1 89 ? 3.163 -13.723 0.228 1.00 85.75 89 PHE A CA 1
ATOM 696 C C . PHE A 1 89 ? 3.244 -14.421 1.589 1.00 85.75 89 PHE A C 1
ATOM 698 O O . PHE A 1 89 ? 2.343 -15.174 1.957 1.00 85.75 89 PHE A O 1
ATOM 705 N N . LEU A 1 90 ? 4.262 -14.096 2.388 1.00 85.94 90 LEU A N 1
ATOM 706 C CA . LEU A 1 90 ? 4.386 -14.591 3.759 1.00 85.94 90 LEU A CA 1
ATOM 707 C C . LEU A 1 90 ? 3.200 -14.154 4.633 1.00 85.94 90 LEU A C 1
ATOM 709 O O . LEU A 1 90 ? 2.703 -14.947 5.433 1.00 85.94 90 LEU A O 1
ATOM 713 N N . MET A 1 91 ? 2.701 -12.924 4.463 1.00 85.25 91 MET A N 1
ATOM 714 C CA . MET A 1 91 ? 1.492 -12.463 5.151 1.00 85.25 91 MET A CA 1
ATOM 715 C C . MET A 1 91 ? 0.236 -13.218 4.723 1.00 85.25 91 MET A C 1
ATOM 717 O O . MET A 1 91 ? -0.569 -13.555 5.589 1.00 85.25 91 MET A O 1
ATOM 721 N N . ILE A 1 92 ? 0.067 -13.498 3.428 1.00 87.12 92 ILE A N 1
ATOM 722 C CA . IL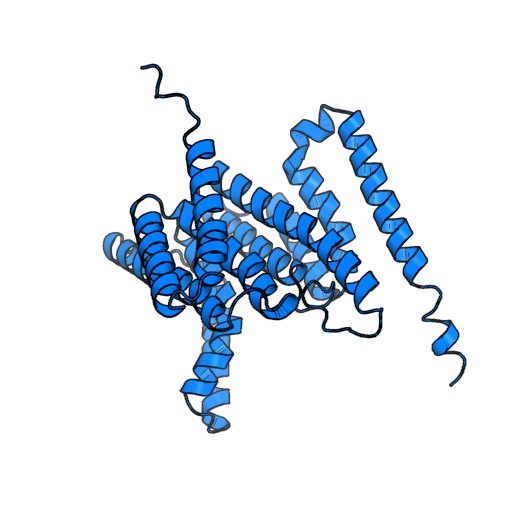E A 1 92 ? -1.051 -14.302 2.919 1.00 87.12 92 ILE A CA 1
ATOM 723 C C . ILE A 1 92 ? -1.021 -15.680 3.569 1.00 87.12 92 ILE A C 1
ATOM 725 O O . ILE A 1 92 ? -2.028 -16.086 4.140 1.00 87.12 92 ILE A O 1
ATOM 729 N N . ILE A 1 93 ? 0.127 -16.368 3.536 1.00 88.19 93 ILE A N 1
ATOM 730 C CA . ILE A 1 93 ? 0.282 -17.692 4.154 1.00 88.19 93 ILE A CA 1
ATOM 731 C C . ILE A 1 93 ? -0.086 -17.625 5.634 1.00 88.19 93 ILE A C 1
ATOM 733 O O . ILE A 1 93 ? -0.874 -18.431 6.117 1.00 88.19 93 ILE A O 1
ATOM 737 N N . PHE A 1 94 ? 0.440 -16.642 6.362 1.00 85.94 94 PHE A N 1
ATOM 738 C CA . PHE A 1 94 ? 0.170 -16.522 7.788 1.00 85.94 94 PHE A CA 1
ATOM 739 C C . PHE A 1 94 ? -1.313 -16.255 8.090 1.00 85.94 94 PHE A C 1
ATOM 741 O O . PHE A 1 94 ? -1.885 -16.873 8.988 1.00 85.94 94 PHE A O 1
ATOM 748 N N . VAL A 1 95 ? -1.952 -15.337 7.357 1.00 85.31 95 VAL A N 1
ATOM 749 C CA . VAL A 1 95 ? -3.386 -15.053 7.525 1.00 85.31 95 VAL A CA 1
ATOM 750 C C . VAL A 1 95 ? -4.215 -16.275 7.153 1.00 85.31 95 VAL A C 1
ATOM 752 O O . VAL A 1 95 ? -5.144 -16.605 7.882 1.00 85.31 95 VAL A O 1
ATOM 755 N N . PHE A 1 96 ? -3.847 -16.989 6.091 1.00 86.75 96 PHE A N 1
ATOM 756 C CA . PHE A 1 96 ? -4.487 -18.238 5.696 1.00 86.75 96 PHE A CA 1
ATOM 757 C C . PHE A 1 96 ? -4.407 -19.296 6.805 1.00 86.75 96 PHE A C 1
ATOM 759 O O . PHE A 1 96 ? -5.435 -19.849 7.186 1.00 86.75 96 PHE A O 1
ATOM 766 N N . LEU A 1 97 ? -3.231 -19.509 7.405 1.00 88.00 97 LEU A N 1
ATOM 767 C CA . LEU A 1 97 ? -3.064 -20.424 8.541 1.00 88.00 97 LEU A CA 1
ATOM 768 C C . LEU A 1 97 ? -3.940 -20.021 9.740 1.00 88.00 97 LEU A C 1
ATOM 770 O O . LEU A 1 97 ? -4.604 -20.870 10.330 1.00 88.00 97 LEU A O 1
ATOM 774 N N . LYS A 1 98 ? -4.018 -18.724 10.065 1.00 83.75 98 LYS A N 1
ATOM 775 C CA . LYS A 1 98 ? -4.906 -18.227 11.133 1.00 83.75 98 LYS A CA 1
ATOM 776 C C . LYS A 1 98 ? -6.388 -18.392 10.823 1.00 83.75 98 LYS A C 1
ATOM 778 O O . LYS A 1 98 ? -7.187 -18.618 11.733 1.00 83.75 98 LYS A O 1
ATOM 783 N N . VAL A 1 99 ? -6.767 -18.228 9.562 1.00 84.69 99 VAL A N 1
ATOM 784 C CA . VAL A 1 99 ? -8.136 -18.452 9.102 1.00 84.69 99 VAL A CA 1
ATOM 785 C C . VAL A 1 99 ? -8.492 -19.930 9.229 1.00 84.69 99 VAL A C 1
ATOM 787 O O . VAL A 1 99 ? -9.574 -20.225 9.727 1.00 84.69 99 VAL A O 1
ATOM 790 N N . LEU A 1 100 ? -7.589 -20.841 8.852 1.00 88.12 100 LEU A N 1
ATOM 791 C CA . LEU A 1 100 ? -7.782 -22.285 9.025 1.00 88.12 100 LEU A CA 1
ATOM 792 C C . LEU A 1 100 ? -7.942 -22.676 10.498 1.00 88.12 100 LEU A C 1
ATOM 794 O O . LEU A 1 100 ? -8.772 -23.518 10.818 1.00 88.12 100 LEU A O 1
ATOM 798 N N . GLU A 1 101 ? -7.190 -22.042 11.397 1.00 87.44 101 GLU A N 1
ATOM 799 C CA . GLU A 1 101 ? -7.299 -22.287 12.839 1.00 87.44 101 GLU A CA 1
ATOM 800 C C . GLU A 1 101 ? -8.664 -21.849 13.400 1.00 87.44 101 GLU A C 1
ATOM 802 O O . GLU A 1 101 ? -9.259 -22.544 14.220 1.00 87.44 101 GLU A O 1
ATOM 807 N N . ASN A 1 102 ? -9.189 -20.705 12.948 1.00 83.50 102 ASN A N 1
ATOM 808 C CA . ASN A 1 102 ? -10.376 -20.080 13.544 1.00 83.50 102 ASN A CA 1
ATOM 809 C C . ASN A 1 102 ? -11.677 -20.278 12.748 1.00 83.50 102 ASN A C 1
ATOM 811 O O . ASN A 1 102 ? -12.737 -19.873 13.230 1.00 83.50 102 ASN A O 1
ATOM 815 N N . TRP A 1 103 ? -11.608 -20.833 11.532 1.00 77.44 103 TRP A N 1
ATOM 816 C CA . TRP A 1 103 ? -12.719 -21.015 10.579 1.00 77.44 103 TRP A CA 1
ATOM 817 C C . TRP A 1 103 ? -13.567 -19.758 10.325 1.00 77.44 103 TRP A C 1
ATOM 819 O O . TRP A 1 103 ? -14.739 -19.829 9.954 1.00 77.44 103 TRP A O 1
ATOM 829 N N . LYS A 1 104 ? -12.984 -18.575 10.527 1.00 83.38 104 LYS A N 1
ATOM 830 C CA . LYS A 1 104 ? -13.675 -17.289 10.412 1.00 83.38 104 LYS A CA 1
ATOM 831 C C . LYS A 1 104 ? -12.951 -16.409 9.412 1.00 83.38 104 LYS A C 1
ATOM 833 O O . LYS A 1 104 ? -11.911 -15.836 9.719 1.00 83.38 104 LYS A O 1
ATOM 838 N N . VAL A 1 105 ? -13.545 -16.287 8.230 1.00 85.44 105 VAL A N 1
ATOM 839 C CA . VAL A 1 105 ? -13.198 -15.255 7.251 1.00 85.44 105 VAL A CA 1
ATOM 840 C C . VAL A 1 105 ? -14.189 -14.116 7.414 1.00 85.44 105 VAL A C 1
ATOM 842 O O . VAL A 1 105 ? -15.404 -14.332 7.407 1.00 85.44 105 VAL A O 1
ATOM 845 N 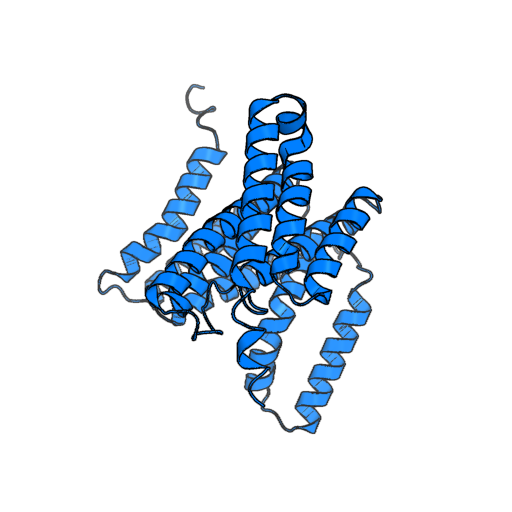N . ALA A 1 106 ? -13.679 -12.900 7.572 1.00 85.19 106 ALA A N 1
ATOM 846 C CA . ALA A 1 106 ? -14.527 -11.722 7.551 1.00 85.19 106 ALA A CA 1
ATOM 847 C C . ALA A 1 106 ? -15.067 -11.519 6.128 1.00 85.19 106 ALA A C 1
ATOM 849 O O . ALA A 1 106 ? -14.300 -11.254 5.205 1.00 85.19 106 ALA A O 1
ATOM 850 N N . LYS A 1 107 ? -16.387 -11.650 5.963 1.00 88.38 107 LYS A N 1
ATOM 851 C CA . LYS A 1 107 ? -17.070 -11.328 4.705 1.00 88.38 107 LYS A CA 1
ATOM 852 C C . LYS A 1 107 ? -17.070 -9.821 4.504 1.00 88.38 107 LYS A C 1
ATOM 854 O O . LYS A 1 107 ? -17.352 -9.077 5.448 1.00 88.38 107 LYS A O 1
ATOM 859 N N . THR A 1 108 ? -16.793 -9.370 3.289 1.00 88.19 108 THR A N 1
ATOM 860 C CA . THR A 1 108 ? -16.789 -7.945 2.962 1.00 88.19 108 THR A CA 1
ATOM 861 C C . THR A 1 108 ? -17.734 -7.654 1.798 1.00 88.19 108 THR A C 1
ATOM 863 O O . THR A 1 108 ? -17.925 -8.491 0.919 1.00 88.19 108 THR A O 1
ATOM 866 N N . PRO A 1 109 ? -18.350 -6.460 1.740 1.00 86.31 109 PRO A N 1
ATOM 867 C CA . PRO A 1 109 ? -19.232 -6.106 0.627 1.00 86.31 109 PRO A CA 1
ATOM 868 C C . PRO A 1 109 ? -18.486 -6.001 -0.713 1.00 86.31 109 PRO A C 1
ATOM 870 O O . PRO A 1 109 ? -19.125 -5.961 -1.760 1.00 86.31 109 PRO A O 1
ATOM 873 N N . ILE A 1 110 ? -17.148 -5.957 -0.693 1.00 86.94 110 ILE A N 1
ATOM 874 C CA . ILE A 1 110 ? -16.328 -5.908 -1.904 1.00 86.94 110 ILE A CA 1
ATOM 875 C C . ILE A 1 110 ? -15.947 -7.297 -2.433 1.00 86.94 110 ILE A C 1
ATOM 877 O O . ILE A 1 110 ? -15.376 -7.368 -3.519 1.00 86.94 110 ILE A O 1
ATOM 881 N N . ASP A 1 111 ? -16.294 -8.381 -1.724 1.00 89.44 111 ASP A N 1
ATOM 882 C CA . ASP A 1 111 ? -15.985 -9.759 -2.129 1.00 89.44 111 ASP A CA 1
ATOM 883 C C . ASP A 1 111 ? -16.512 -10.037 -3.545 1.00 89.44 111 ASP A C 1
ATOM 885 O O . ASP A 1 111 ? -15.746 -10.375 -4.445 1.00 89.44 111 ASP A O 1
ATOM 889 N N . ALA A 1 112 ? -17.809 -9.801 -3.772 1.00 91.81 112 ALA A N 1
ATOM 890 C CA . ALA A 1 112 ? -18.448 -10.065 -5.059 1.00 91.81 112 ALA A CA 1
ATOM 891 C C . ALA A 1 112 ? -17.908 -9.184 -6.208 1.00 91.81 112 ALA A C 1
ATOM 893 O O . ALA A 1 112 ? -17.539 -9.752 -7.238 1.00 91.81 112 ALA A O 1
ATOM 894 N N . PRO A 1 113 ? -17.786 -7.844 -6.066 1.00 90.81 113 PRO A N 1
ATOM 895 C CA . PRO A 1 113 ? -17.160 -7.009 -7.091 1.00 90.81 113 PRO A CA 1
ATOM 896 C C . PRO A 1 113 ? -15.739 -7.450 -7.444 1.00 90.81 113 PRO A C 1
ATOM 898 O O . PRO A 1 113 ? -15.411 -7.576 -8.621 1.00 90.81 113 PRO A O 1
ATOM 901 N N . VAL A 1 114 ? -14.896 -7.720 -6.442 1.00 90.38 114 VAL A N 1
ATOM 902 C CA . VAL A 1 114 ? -13.508 -8.146 -6.667 1.00 90.38 114 VAL A CA 1
ATOM 903 C C . VAL A 1 114 ? -13.469 -9.474 -7.418 1.00 90.38 114 VAL A C 1
ATOM 905 O O . VAL A 1 114 ? -12.761 -9.582 -8.417 1.00 90.38 114 VAL A O 1
ATOM 908 N N . THR A 1 115 ? -14.243 -10.471 -6.982 1.00 91.94 115 THR A N 1
ATOM 909 C CA . THR A 1 115 ? -14.316 -11.770 -7.662 1.00 91.94 115 THR A CA 1
ATOM 910 C C . THR A 1 115 ? -14.806 -11.619 -9.099 1.00 91.94 115 THR A C 1
ATOM 912 O O . THR A 1 115 ? -14.215 -12.202 -10.003 1.00 91.94 115 THR A O 1
ATOM 915 N N . PHE A 1 116 ? -15.828 -10.794 -9.330 1.00 94.50 116 PHE A N 1
ATOM 916 C CA . PHE A 1 116 ? -16.335 -10.512 -10.669 1.00 94.50 116 PHE A CA 1
ATOM 917 C C . PHE A 1 116 ? -15.259 -9.898 -11.576 1.00 94.50 116 PHE A C 1
ATOM 919 O O . PHE A 1 116 ? -15.036 -10.401 -12.675 1.00 94.50 116 PHE A O 1
ATOM 926 N N . PHE A 1 117 ? -14.527 -8.881 -11.108 1.00 92.00 117 PHE A N 1
ATOM 927 C CA . PHE A 1 117 ? -13.436 -8.272 -11.879 1.00 92.00 117 PHE A CA 1
ATOM 928 C C . PHE A 1 117 ? -12.287 -9.240 -12.157 1.00 92.00 117 PHE A C 1
ATOM 930 O O . PHE A 1 117 ? -11.725 -9.227 -13.251 1.00 92.00 117 PHE A O 1
ATOM 937 N N . VAL A 1 118 ? -11.944 -10.096 -11.193 1.00 91.94 118 VAL A N 1
ATOM 938 C CA . VAL A 1 118 ? -10.923 -11.131 -11.385 1.00 91.94 118 VAL A CA 1
ATOM 939 C C . VAL A 1 118 ? -11.360 -12.121 -12.463 1.00 91.94 118 VAL A C 1
ATOM 941 O O . VAL A 1 118 ? -10.582 -12.400 -13.371 1.00 91.94 118 VAL A O 1
ATOM 944 N N . ILE A 1 119 ? -12.606 -12.598 -12.408 1.00 95.12 119 ILE A N 1
ATOM 945 C CA . ILE A 1 119 ? -13.168 -13.515 -13.406 1.00 95.12 119 ILE A CA 1
ATOM 946 C C . ILE A 1 119 ? -13.189 -12.860 -14.792 1.00 95.12 119 ILE A C 1
ATOM 948 O O . ILE A 1 119 ? -12.712 -13.463 -15.751 1.00 95.12 119 ILE A O 1
ATOM 952 N N . LEU A 1 120 ? -13.667 -11.616 -14.904 1.00 95.38 120 LEU A N 1
ATOM 953 C CA . LEU A 1 120 ? -13.641 -10.869 -16.165 1.00 95.38 120 LEU A CA 1
ATOM 954 C C . LEU A 1 120 ? -12.221 -10.711 -16.713 1.00 95.38 120 LEU A C 1
ATOM 956 O O . LEU A 1 120 ? -11.996 -10.906 -17.906 1.00 95.38 120 LEU A O 1
ATOM 960 N N . GLY A 1 121 ? -11.254 -10.396 -15.848 1.00 92.56 121 GLY A N 1
ATOM 961 C CA . GLY A 1 121 ? -9.851 -10.310 -16.235 1.00 92.56 121 GLY A CA 1
ATOM 962 C C . GLY A 1 121 ? -9.322 -11.647 -16.758 1.00 92.56 121 GLY A C 1
ATOM 963 O O . GLY A 1 121 ? -8.677 -11.673 -17.801 1.00 92.56 121 GLY A O 1
ATOM 964 N N . MET A 1 122 ? -9.642 -12.764 -16.094 1.00 93.94 122 MET A N 1
ATOM 965 C CA . MET A 1 122 ? -9.257 -14.101 -16.561 1.00 93.94 122 MET A CA 1
ATOM 966 C C . MET A 1 122 ? -9.872 -14.429 -17.926 1.00 93.94 122 MET A C 1
ATOM 968 O O . MET A 1 122 ? -9.151 -14.886 -18.809 1.00 93.94 122 MET A O 1
ATOM 972 N N . PHE A 1 123 ? -11.164 -14.146 -18.133 1.00 96.88 123 PHE A N 1
ATOM 973 C CA . PHE A 1 123 ? -11.809 -14.321 -19.439 1.00 96.88 123 PHE A CA 1
ATOM 974 C C . PHE A 1 123 ? -11.151 -13.467 -20.521 1.00 96.88 123 PHE A C 1
ATOM 976 O O . PHE A 1 123 ? -10.886 -13.965 -21.611 1.00 96.88 123 PHE A O 1
ATOM 983 N N . SER A 1 124 ? -10.831 -12.210 -20.213 1.00 96.00 124 SER A N 1
ATOM 984 C CA . SER A 1 124 ? -10.113 -11.332 -21.137 1.00 96.00 124 SER A CA 1
ATOM 985 C C . SER A 1 124 ? -8.749 -11.914 -21.524 1.00 96.00 124 SER A C 1
ATOM 987 O O . SER A 1 124 ? -8.424 -11.978 -22.708 1.00 96.00 124 SER A O 1
ATOM 989 N N . PHE A 1 125 ? -7.970 -12.421 -20.562 1.00 95.38 125 PHE A N 1
ATOM 990 C CA . PHE A 1 125 ? -6.679 -13.053 -20.855 1.00 95.38 125 PHE A CA 1
ATOM 991 C C . PHE A 1 125 ? -6.812 -14.320 -21.705 1.00 95.38 125 PHE A C 1
ATOM 993 O O . PHE A 1 125 ? -5.996 -14.521 -22.603 1.00 95.38 125 PHE A O 1
ATOM 1000 N N . LEU A 1 126 ? -7.841 -15.138 -21.455 1.00 96.44 126 LEU A N 1
ATOM 1001 C CA . LEU A 1 126 ? -8.124 -16.340 -22.242 1.00 96.44 126 LEU A CA 1
ATOM 1002 C C . LEU A 1 126 ? -8.500 -16.002 -23.690 1.00 96.44 126 LEU A C 1
ATOM 1004 O O . LEU A 1 126 ? -7.950 -16.600 -24.607 1.00 96.44 126 LEU A O 1
ATOM 1008 N N . LEU A 1 127 ? -9.386 -15.022 -23.900 1.00 97.81 127 LEU A N 1
ATOM 1009 C CA . LEU A 1 127 ? -9.829 -14.605 -25.238 1.00 97.81 127 LEU A CA 1
ATOM 1010 C C . LEU A 1 127 ? -8.711 -13.965 -26.073 1.00 97.81 127 LEU A C 1
ATOM 1012 O O . LEU A 1 127 ? -8.762 -14.017 -27.295 1.00 97.81 127 LEU A O 1
ATOM 1016 N N . ASN A 1 128 ? -7.714 -13.366 -25.418 1.00 97.38 128 ASN A N 1
ATOM 1017 C CA . ASN A 1 128 ? -6.563 -12.742 -26.076 1.00 97.38 128 ASN A CA 1
ATOM 1018 C C . ASN A 1 128 ? -5.329 -13.661 -26.141 1.00 97.38 128 ASN A C 1
ATOM 1020 O O . ASN A 1 128 ? -4.241 -13.183 -26.457 1.00 97.38 128 ASN A O 1
ATOM 1024 N N . GLU A 1 129 ? -5.466 -14.946 -25.786 1.00 97.25 129 GLU A N 1
ATOM 1025 C CA . GLU A 1 129 ? -4.375 -15.937 -25.791 1.00 97.25 129 GLU A CA 1
ATOM 1026 C C . GLU A 1 129 ? -3.115 -15.474 -25.027 1.00 97.25 129 GLU A C 1
ATOM 1028 O O . GLU A 1 129 ? -1.973 -15.828 -25.338 1.00 97.25 129 GLU A O 1
ATOM 1033 N N . ILE A 1 130 ? -3.301 -14.658 -23.985 1.00 96.25 130 ILE A N 1
ATOM 1034 C CA . ILE A 1 130 ? -2.187 -14.129 -23.202 1.00 96.25 130 ILE A CA 1
ATOM 1035 C C . ILE A 1 130 ? -1.648 -15.249 -22.313 1.00 96.25 130 ILE A C 1
ATOM 1037 O O . ILE A 1 130 ? -2.371 -15.836 -21.509 1.00 96.25 130 ILE A O 1
ATOM 1041 N N . SER A 1 131 ? -0.339 -15.507 -22.406 1.00 96.38 131 SER A N 1
ATOM 1042 C CA . SER A 1 131 ? 0.325 -16.526 -21.587 1.00 96.38 131 SER A CA 1
ATOM 1043 C C . SER A 1 131 ? 0.012 -16.337 -20.087 1.00 96.38 131 SER A C 1
ATOM 1045 O O . SER A 1 131 ? 0.112 -15.199 -19.604 1.00 96.38 131 SER A O 1
ATOM 1047 N N . PRO A 1 132 ? -0.247 -17.413 -19.317 1.00 92.19 132 PRO A N 1
ATOM 1048 C CA . PRO A 1 132 ? -0.607 -17.317 -17.898 1.00 92.19 132 PRO A CA 1
ATOM 1049 C C . PRO A 1 132 ? 0.397 -16.527 -17.049 1.00 92.19 132 PRO A C 1
ATOM 1051 O O . PRO A 1 132 ? 0.012 -15.815 -16.126 1.00 92.19 132 PRO A O 1
ATOM 1054 N N . LEU A 1 133 ? 1.687 -16.597 -17.389 1.00 91.31 133 LEU A N 1
ATOM 1055 C CA . LEU A 1 133 ? 2.743 -15.871 -16.683 1.00 91.31 133 LEU A CA 1
ATOM 1056 C C . LEU A 1 133 ? 2.636 -14.349 -16.877 1.00 91.31 133 LEU A C 1
ATOM 1058 O O . LEU A 1 133 ? 2.761 -13.596 -15.913 1.00 91.31 133 LEU A O 1
ATOM 1062 N N . LYS A 1 134 ? 2.331 -13.884 -18.096 1.00 89.00 134 LYS A N 1
ATOM 1063 C CA . LYS A 1 134 ? 2.060 -12.459 -18.363 1.00 89.00 134 LYS A CA 1
ATOM 1064 C C . LYS A 1 134 ? 0.790 -11.991 -17.652 1.00 89.00 134 LYS A C 1
ATOM 1066 O O . LYS A 1 134 ? 0.799 -10.917 -17.057 1.00 89.00 134 LYS A O 1
ATOM 1071 N N . ALA A 1 135 ? -0.264 -12.808 -17.657 1.00 89.44 135 ALA A N 1
ATOM 1072 C CA . ALA A 1 135 ? -1.498 -12.510 -16.932 1.00 89.44 135 ALA A CA 1
ATOM 1073 C C . ALA A 1 135 ? -1.247 -12.381 -15.418 1.00 89.44 135 ALA A C 1
ATOM 1075 O O . ALA A 1 135 ? -1.679 -11.409 -14.799 1.00 89.44 135 ALA A O 1
ATOM 1076 N N . ALA A 1 136 ? -0.480 -13.303 -14.826 1.00 87.25 136 ALA A N 1
ATOM 1077 C CA . ALA A 1 136 ? -0.104 -13.252 -13.415 1.00 87.25 136 ALA A CA 1
ATOM 1078 C C . ALA A 1 136 ? 0.699 -11.986 -13.072 1.00 87.25 136 ALA A C 1
ATOM 1080 O O . ALA A 1 136 ? 0.413 -11.329 -12.072 1.00 87.25 136 ALA A O 1
ATOM 1081 N N . LEU A 1 137 ? 1.658 -11.599 -13.921 1.00 84.62 137 LEU A N 1
ATOM 1082 C CA . LEU A 1 137 ? 2.431 -10.364 -13.752 1.00 84.62 137 LEU A CA 1
ATOM 1083 C C . LEU A 1 137 ? 1.567 -9.100 -13.870 1.00 84.62 137 LEU A C 1
ATOM 1085 O O . LEU A 1 137 ? 1.794 -8.144 -13.130 1.00 84.62 137 LEU A O 1
ATOM 1089 N N . ALA A 1 138 ? 0.565 -9.093 -14.752 1.00 84.75 138 ALA A N 1
ATOM 1090 C CA . ALA A 1 138 ? -0.383 -7.987 -14.865 1.00 84.75 138 ALA A CA 1
ATOM 1091 C C . ALA A 1 138 ? -1.275 -7.894 -13.616 1.00 84.75 138 ALA A C 1
ATOM 1093 O O . ALA A 1 138 ? -1.349 -6.846 -12.972 1.00 84.75 138 ALA A O 1
ATOM 1094 N N . PHE A 1 139 ? -1.883 -9.012 -13.206 1.00 85.31 139 PHE A N 1
ATOM 1095 C CA . PHE A 1 139 ? -2.704 -9.081 -11.996 1.00 85.31 139 PHE A CA 1
ATOM 1096 C C . PHE A 1 139 ? -1.929 -8.725 -10.729 1.00 85.31 139 PHE A C 1
ATOM 1098 O O . PHE A 1 139 ? -2.510 -8.138 -9.817 1.00 85.31 139 PHE A O 1
ATOM 1105 N N . ARG A 1 140 ? -0.624 -9.022 -10.676 1.00 84.81 140 ARG A N 1
ATOM 1106 C CA . ARG A 1 140 ? 0.258 -8.711 -9.543 1.00 84.81 140 ARG A CA 1
ATOM 1107 C C . ARG A 1 140 ? 0.103 -7.272 -9.060 1.00 84.81 140 ARG A C 1
ATOM 1109 O O . ARG A 1 140 ? 0.009 -7.047 -7.858 1.00 84.81 140 ARG A O 1
ATOM 1116 N N . HIS A 1 141 ? 0.072 -6.299 -9.972 1.00 78.88 141 HIS A N 1
ATOM 1117 C CA . HIS A 1 141 ? 0.003 -4.886 -9.598 1.00 78.88 141 HIS A CA 1
ATOM 1118 C C . HIS A 1 141 ? -1.376 -4.473 -9.073 1.00 78.88 141 HIS A C 1
ATOM 1120 O O . HIS A 1 141 ? -1.453 -3.727 -8.097 1.00 78.88 141 HIS A O 1
ATOM 1126 N N . TYR A 1 142 ? -2.454 -4.995 -9.660 1.00 81.25 142 TYR A N 1
ATOM 1127 C CA . TYR A 1 142 ? -3.825 -4.653 -9.269 1.00 81.25 142 TYR A CA 1
ATOM 1128 C C . TYR A 1 142 ? -4.276 -5.376 -7.996 1.00 81.25 142 TYR A C 1
ATOM 1130 O O . TYR A 1 142 ? -4.873 -4.772 -7.103 1.00 81.25 142 TYR A O 1
ATOM 1138 N N . LEU A 1 143 ? -3.954 -6.666 -7.876 1.00 85.25 143 LEU A N 1
ATOM 1139 C CA . LEU A 1 143 ? -4.364 -7.487 -6.738 1.00 85.25 143 LEU A CA 1
ATOM 1140 C C . LEU A 1 143 ? -3.593 -7.161 -5.464 1.00 85.25 143 LEU A C 1
ATOM 1142 O O . LEU A 1 143 ? -4.073 -7.480 -4.382 1.00 85.25 143 LEU A O 1
ATOM 1146 N N . LEU A 1 144 ? -2.445 -6.490 -5.553 1.00 83.12 144 LEU A N 1
ATOM 1147 C CA . LEU A 1 144 ? -1.638 -6.143 -4.386 1.00 83.12 144 LEU A CA 1
ATOM 1148 C C . LEU A 1 144 ? -2.431 -5.358 -3.329 1.00 83.12 144 LEU A C 1
ATOM 1150 O O . LEU A 1 144 ? -2.397 -5.709 -2.149 1.00 83.12 144 LEU A O 1
ATOM 1154 N N . TYR A 1 145 ? -3.188 -4.334 -3.733 1.00 80.81 145 TYR A N 1
ATOM 1155 C CA . TYR A 1 145 ? -3.983 -3.524 -2.797 1.00 80.81 145 TYR A CA 1
ATOM 1156 C C . TYR A 1 145 ? -5.219 -4.258 -2.288 1.00 80.81 145 TYR A C 1
ATOM 1158 O O . TYR A 1 145 ? -5.605 -4.081 -1.133 1.00 80.81 145 TYR A O 1
ATOM 1166 N N . VAL A 1 146 ? -5.807 -5.108 -3.133 1.00 86.06 146 VAL A N 1
ATOM 1167 C CA . VAL A 1 146 ? -6.934 -5.976 -2.778 1.00 86.06 146 VAL A CA 1
ATOM 1168 C C . VAL A 1 146 ? -6.503 -6.966 -1.697 1.00 86.06 146 VAL A C 1
ATOM 1170 O O . VAL A 1 146 ? -7.123 -7.050 -0.640 1.00 86.06 146 VAL A O 1
ATOM 1173 N N . VAL A 1 147 ? -5.385 -7.656 -1.917 1.00 87.00 147 VAL A N 1
ATOM 1174 C CA . VAL A 1 147 ? -4.760 -8.544 -0.935 1.00 87.00 147 VAL A CA 1
ATOM 1175 C C . VAL A 1 147 ? -4.448 -7.775 0.344 1.00 87.00 147 VAL A C 1
ATOM 1177 O O . VAL A 1 147 ? -4.801 -8.229 1.428 1.00 87.00 147 VAL A O 1
ATOM 1180 N N . PHE A 1 148 ? -3.837 -6.592 0.244 1.00 83.75 148 PHE A N 1
ATOM 1181 C CA . PHE A 1 148 ? -3.514 -5.773 1.411 1.00 83.75 148 PHE A CA 1
ATOM 1182 C C . PHE A 1 148 ? -4.758 -5.385 2.224 1.00 83.75 148 PHE A C 1
ATOM 1184 O O . PHE A 1 148 ? -4.736 -5.458 3.453 1.00 83.75 148 PHE A O 1
ATOM 1191 N N . PHE A 1 149 ? -5.864 -5.043 1.559 1.00 88.12 149 PHE A N 1
ATOM 1192 C CA . PHE A 1 149 ? -7.153 -4.819 2.208 1.00 88.12 149 PHE A CA 1
ATOM 1193 C C . PHE A 1 149 ? -7.632 -6.065 2.964 1.00 88.12 149 PHE A C 1
ATOM 1195 O O . PHE A 1 149 ? -7.919 -5.969 4.158 1.00 88.12 149 PHE A O 1
ATOM 1202 N N . TYR A 1 150 ? -7.659 -7.235 2.318 1.00 88.19 150 TYR A N 1
ATOM 1203 C CA . TYR A 1 150 ? -8.102 -8.474 2.966 1.00 88.19 150 TYR A CA 1
ATOM 1204 C C . TYR A 1 150 ? -7.208 -8.882 4.136 1.00 88.19 150 TYR A C 1
ATOM 1206 O O . TYR A 1 150 ? -7.717 -9.353 5.156 1.00 88.19 150 TYR A O 1
ATOM 1214 N N . LEU A 1 151 ? -5.896 -8.654 4.031 1.00 87.25 151 LEU A N 1
ATOM 1215 C CA . LEU A 1 151 ? -4.967 -8.843 5.141 1.00 87.25 151 LEU A CA 1
ATOM 1216 C C . LEU A 1 151 ? -5.377 -7.960 6.328 1.00 87.25 151 LEU A C 1
ATOM 1218 O O . LEU A 1 151 ? -5.567 -8.469 7.428 1.00 87.25 151 LEU A O 1
ATOM 1222 N N . ILE A 1 152 ? -5.583 -6.657 6.117 1.00 86.94 152 ILE A N 1
ATOM 1223 C CA . ILE A 1 152 ? -5.970 -5.715 7.183 1.00 86.94 152 ILE A CA 1
ATOM 1224 C C . ILE A 1 152 ? -7.323 -6.084 7.803 1.00 86.94 152 ILE A C 1
ATOM 1226 O O . ILE A 1 152 ? -7.460 -6.032 9.025 1.00 86.94 152 ILE A O 1
ATOM 1230 N N . VAL A 1 153 ? -8.315 -6.456 6.990 1.00 89.31 153 VAL A N 1
ATOM 1231 C CA . VAL A 1 153 ? -9.656 -6.826 7.469 1.00 89.31 153 VAL A CA 1
ATOM 1232 C C . VAL A 1 153 ? -9.598 -8.034 8.404 1.00 89.31 153 VAL A C 1
ATOM 1234 O O . VAL A 1 153 ? -10.248 -8.022 9.451 1.00 89.31 153 VAL A O 1
ATOM 1237 N N . ASN A 1 154 ? -8.803 -9.049 8.055 1.00 88.50 154 ASN A N 1
ATOM 1238 C CA . ASN A 1 154 ? -8.711 -10.300 8.811 1.00 88.50 154 ASN A CA 1
ATOM 1239 C C . ASN A 1 154 ? -7.688 -10.251 9.963 1.00 88.50 154 ASN A C 1
ATOM 1241 O O . ASN A 1 154 ? -7.635 -11.168 10.782 1.00 88.50 154 ASN A O 1
ATOM 1245 N N . ILE A 1 155 ? -6.891 -9.182 10.078 1.00 87.38 155 ILE A N 1
ATOM 1246 C CA . ILE A 1 155 ? -5.973 -8.975 11.203 1.00 87.38 155 ILE A CA 1
ATOM 1247 C C . ILE A 1 155 ? -6.647 -8.073 12.251 1.00 87.38 155 ILE A C 1
ATOM 1249 O O . ILE A 1 155 ? -7.025 -6.939 11.943 1.00 87.38 155 ILE A O 1
ATOM 1253 N N . PRO A 1 156 ? -6.754 -8.505 13.523 1.00 82.88 156 PRO A N 1
ATOM 1254 C CA . PRO A 1 156 ? -7.326 -7.680 14.582 1.00 82.88 156 PRO A CA 1
ATOM 1255 C C . PRO A 1 156 ? -6.372 -6.535 14.950 1.00 82.88 156 PRO A C 1
ATOM 1257 O O . PRO A 1 156 ? -5.531 -6.646 15.846 1.00 82.88 156 PRO A O 1
ATOM 1260 N N . LEU A 1 157 ? -6.495 -5.401 14.260 1.00 84.50 157 LEU A N 1
ATOM 1261 C CA . LEU A 1 157 ? -5.662 -4.233 14.514 1.00 84.50 157 LEU A CA 1
ATOM 1262 C C . LEU A 1 157 ? -6.181 -3.428 15.702 1.00 84.50 157 LEU A C 1
ATOM 1264 O O . LEU A 1 157 ? -7.283 -2.876 15.711 1.00 84.50 157 LEU A O 1
ATOM 1268 N N . LYS A 1 158 ? -5.320 -3.280 16.710 1.00 87.31 158 LYS A N 1
ATOM 1269 C CA . LYS A 1 158 ? -5.562 -2.350 17.816 1.00 87.31 158 LYS A CA 1
ATOM 1270 C C . LYS A 1 158 ? -5.615 -0.922 17.272 1.00 87.31 158 LYS A C 1
ATOM 1272 O O . LYS A 1 158 ? -4.759 -0.522 16.484 1.00 87.31 158 LYS A O 1
ATOM 1277 N N . LYS A 1 159 ? -6.533 -0.101 17.791 1.00 83.00 159 LYS A N 1
ATOM 1278 C CA . LYS A 1 159 ? -6.671 1.327 17.435 1.00 83.00 159 LYS A CA 1
ATOM 1279 C C . LYS A 1 159 ? -5.338 2.091 17.465 1.00 83.00 159 LYS A C 1
ATOM 1281 O O . LYS A 1 159 ? -5.059 2.891 16.579 1.00 83.00 159 LYS A O 1
ATOM 1286 N N . ASN A 1 160 ? -4.491 1.814 18.457 1.00 85.38 160 ASN A N 1
ATOM 1287 C CA . ASN A 1 160 ? -3.175 2.448 18.577 1.00 85.38 160 ASN A CA 1
ATOM 1288 C C . ASN A 1 160 ? -2.231 2.078 17.422 1.00 85.38 160 ASN A C 1
ATOM 1290 O O . ASN A 1 160 ? -1.428 2.910 17.012 1.00 85.38 160 ASN A O 1
ATOM 1294 N N . MET A 1 161 ? -2.319 0.851 16.900 1.00 85.19 161 MET A N 1
ATOM 1295 C CA . MET A 1 161 ? -1.525 0.418 15.748 1.00 85.19 161 MET A CA 1
ATOM 1296 C C . MET A 1 161 ? -2.027 1.064 14.463 1.00 85.19 161 MET A C 1
ATOM 1298 O O . MET A 1 161 ? -1.212 1.574 13.707 1.00 85.19 161 MET A O 1
ATOM 1302 N N . LEU A 1 162 ? -3.346 1.158 14.271 1.00 84.25 162 LEU A N 1
ATOM 1303 C CA . LEU A 1 162 ? -3.929 1.891 13.145 1.00 84.25 162 LEU A CA 1
ATOM 1304 C C . LEU A 1 162 ? -3.439 3.347 13.108 1.00 84.25 162 LEU A C 1
ATOM 1306 O O . LEU A 1 162 ? -2.973 3.816 12.078 1.00 84.25 162 LEU A O 1
ATOM 1310 N N . ILE A 1 163 ? -3.463 4.041 14.251 1.00 83.00 163 ILE A N 1
ATOM 1311 C CA . ILE A 1 163 ? -2.947 5.415 14.354 1.00 83.00 163 ILE A CA 1
ATOM 1312 C C . ILE A 1 163 ? -1.462 5.471 13.975 1.00 83.00 163 ILE A C 1
ATOM 1314 O O . ILE A 1 163 ? -1.042 6.392 13.281 1.00 83.00 163 ILE A O 1
ATOM 1318 N N . LYS A 1 164 ? -0.646 4.504 14.408 1.00 85.56 164 LYS A N 1
ATOM 1319 C CA . LYS A 1 164 ? 0.774 4.439 14.030 1.00 85.56 164 LYS A CA 1
ATOM 1320 C C . LYS A 1 164 ? 0.968 4.188 12.532 1.00 85.56 164 LYS A C 1
ATOM 1322 O O . LYS A 1 164 ? 1.840 4.816 11.947 1.00 85.56 164 LYS A O 1
ATOM 1327 N N . ILE A 1 165 ? 0.160 3.322 11.924 1.00 86.00 165 ILE A N 1
ATOM 1328 C CA . ILE A 1 165 ? 0.195 3.042 10.483 1.00 86.00 165 ILE A CA 1
ATOM 1329 C C . ILE A 1 165 ? -0.170 4.301 9.690 1.00 86.00 165 ILE A C 1
ATOM 1331 O O . ILE A 1 165 ? 0.566 4.690 8.791 1.00 86.00 165 ILE A O 1
ATOM 1335 N N . ILE A 1 166 ? -1.254 4.983 10.070 1.00 83.12 166 ILE A N 1
ATOM 1336 C CA . ILE A 1 166 ? -1.665 6.241 9.433 1.00 83.12 166 ILE A CA 1
ATOM 1337 C C . ILE A 1 166 ? -0.578 7.308 9.611 1.00 83.12 166 ILE A C 1
ATOM 1339 O O . ILE A 1 166 ? -0.253 8.004 8.658 1.00 83.12 166 ILE A O 1
ATOM 1343 N N . ASN A 1 167 ? 0.023 7.423 10.805 1.00 81.81 167 ASN A N 1
ATOM 1344 C CA . ASN A 1 167 ? 1.164 8.320 11.024 1.00 81.81 167 ASN A CA 1
ATOM 1345 C C . ASN A 1 167 ? 2.329 7.986 10.090 1.00 81.81 167 ASN A C 1
ATOM 1347 O O . ASN A 1 167 ? 2.898 8.899 9.512 1.00 81.81 167 ASN A O 1
ATOM 1351 N N . LEU A 1 168 ? 2.682 6.706 9.938 1.00 83.12 168 LEU A N 1
ATOM 1352 C CA . LEU A 1 168 ? 3.763 6.294 9.046 1.00 83.12 168 LEU A CA 1
ATOM 1353 C C . LEU A 1 168 ? 3.453 6.683 7.596 1.00 83.12 168 LEU A C 1
ATOM 1355 O O . LEU A 1 168 ? 4.280 7.328 6.963 1.00 83.12 168 LEU A O 1
ATOM 1359 N N . LEU A 1 169 ? 2.267 6.329 7.095 1.00 83.25 169 LEU A N 1
ATOM 1360 C CA . LEU A 1 169 ? 1.825 6.683 5.744 1.00 83.25 169 LEU A CA 1
ATOM 1361 C C . LEU A 1 169 ? 1.876 8.195 5.523 1.00 83.25 169 LEU A C 1
ATOM 1363 O O . LEU A 1 169 ? 2.348 8.658 4.491 1.00 83.25 169 LEU A O 1
ATOM 1367 N N . PHE A 1 170 ? 1.439 8.963 6.517 1.00 79.62 170 PHE A N 1
ATOM 1368 C CA . PHE A 1 170 ? 1.457 10.413 6.456 1.00 79.62 170 PHE A CA 1
ATOM 1369 C C . PHE A 1 170 ? 2.882 10.978 6.452 1.00 79.62 170 PHE A C 1
ATOM 1371 O O . PHE A 1 170 ? 3.185 11.864 5.661 1.00 79.62 170 PHE A O 1
ATOM 1378 N N . THR A 1 171 ? 3.781 10.439 7.280 1.00 79.81 171 THR A N 1
ATOM 1379 C CA . THR A 1 171 ? 5.205 10.802 7.272 1.00 79.81 171 THR A CA 1
ATOM 1380 C C . THR A 1 171 ? 5.846 10.497 5.922 1.00 79.81 171 THR A C 1
ATOM 1382 O O . THR A 1 171 ? 6.570 11.332 5.395 1.00 79.81 171 THR A O 1
ATOM 1385 N N . ILE A 1 172 ? 5.559 9.331 5.339 1.00 80.25 172 ILE A N 1
ATOM 1386 C CA . ILE A 1 172 ? 6.056 8.949 4.012 1.00 80.25 172 ILE A CA 1
ATOM 1387 C C . ILE A 1 172 ? 5.531 9.915 2.944 1.00 80.25 172 ILE A C 1
ATOM 1389 O O . ILE A 1 172 ? 6.308 10.394 2.122 1.00 80.25 172 ILE A O 1
ATOM 1393 N N . ALA A 1 173 ? 4.237 10.239 2.971 1.00 76.50 173 ALA A N 1
ATOM 1394 C CA . ALA A 1 173 ? 3.635 11.190 2.041 1.00 76.50 173 ALA A CA 1
ATOM 1395 C C . ALA A 1 173 ? 4.251 12.593 2.184 1.00 76.50 173 ALA A C 1
ATOM 1397 O O . ALA A 1 173 ? 4.589 13.224 1.185 1.00 76.50 173 ALA A O 1
ATOM 1398 N N . LEU A 1 174 ? 4.475 13.054 3.420 1.00 75.50 174 LEU A N 1
ATOM 1399 C CA . LEU A 1 174 ? 5.159 14.318 3.686 1.00 75.50 174 LEU A CA 1
ATOM 1400 C C . LEU A 1 174 ? 6.602 14.320 3.187 1.00 75.50 174 LEU A C 1
ATOM 1402 O O . LEU A 1 174 ? 7.021 15.323 2.633 1.00 75.50 174 LEU A O 1
ATOM 1406 N N . LEU A 1 175 ? 7.354 13.232 3.370 1.00 75.56 175 LEU A N 1
ATOM 1407 C CA . LEU A 1 175 ? 8.727 13.109 2.865 1.00 75.56 175 LEU A CA 1
ATOM 1408 C C . LEU A 1 175 ? 8.774 13.015 1.335 1.00 75.56 175 LEU A C 1
ATOM 1410 O O . LEU A 1 175 ? 9.719 13.505 0.723 1.00 75.56 175 LEU A O 1
ATOM 1414 N N . SER A 1 176 ? 7.739 12.439 0.720 1.00 73.75 176 SER A N 1
ATOM 1415 C CA . SER A 1 176 ? 7.628 12.330 -0.737 1.00 73.75 176 SER A CA 1
ATOM 1416 C C . SER A 1 176 ? 7.453 13.697 -1.406 1.00 73.75 176 SER A C 1
ATOM 1418 O O . SER A 1 176 ? 7.892 13.869 -2.534 1.00 73.75 176 SER A O 1
ATOM 1420 N N . GLY A 1 177 ? 6.866 14.686 -0.719 1.00 73.88 177 GLY A N 1
ATOM 1421 C CA . GLY A 1 177 ? 6.678 16.042 -1.251 1.00 73.88 177 GLY A CA 1
ATOM 1422 C C . GLY A 1 177 ? 7.993 16.774 -1.572 1.00 73.88 177 GLY A C 1
ATOM 1423 O O . GLY A 1 177 ? 8.200 17.145 -2.725 1.00 73.88 177 GLY A O 1
ATOM 1424 N N . PRO A 1 178 ? 8.905 16.972 -0.599 1.00 71.19 178 PRO A N 1
ATOM 1425 C CA . PRO A 1 178 ? 10.226 17.553 -0.837 1.00 71.19 178 PRO A CA 1
ATOM 1426 C C . PRO A 1 178 ? 11.043 16.770 -1.858 1.00 71.19 178 PRO A C 1
ATOM 1428 O O . PRO A 1 178 ? 11.699 17.371 -2.699 1.00 71.19 178 PRO A O 1
ATOM 1431 N N . VAL A 1 179 ? 10.969 15.439 -1.811 1.00 74.81 179 VAL A N 1
ATOM 1432 C CA . VAL A 1 179 ? 11.602 14.560 -2.798 1.00 74.81 179 VAL A CA 1
ATOM 1433 C C . VAL A 1 179 ? 11.093 14.865 -4.213 1.00 74.81 179 VAL A C 1
ATOM 1435 O O . VAL A 1 179 ? 11.898 15.103 -5.104 1.00 74.81 179 VAL A O 1
ATOM 1438 N N . ALA A 1 180 ? 9.776 14.953 -4.408 1.00 73.75 180 ALA A N 1
ATOM 1439 C CA . ALA A 1 180 ? 9.176 15.285 -5.699 1.00 73.75 180 ALA A CA 1
ATOM 1440 C C . ALA A 1 180 ? 9.555 16.694 -6.183 1.00 73.75 180 ALA A C 1
ATOM 1442 O O . ALA A 1 180 ? 9.768 16.910 -7.374 1.00 73.75 180 ALA A O 1
ATOM 1443 N N . LEU A 1 181 ? 9.650 17.663 -5.265 1.00 72.56 181 LEU A N 1
ATOM 1444 C CA . LEU A 1 181 ? 10.108 19.017 -5.584 1.00 72.56 181 LEU A CA 1
ATOM 1445 C C . LEU A 1 181 ? 11.576 19.033 -6.020 1.00 72.56 181 LEU A C 1
ATOM 1447 O O . LEU A 1 181 ? 11.905 19.706 -6.994 1.00 72.56 181 LEU A O 1
ATOM 1451 N N . LEU A 1 182 ? 12.442 18.283 -5.334 1.00 76.56 182 LEU A N 1
ATOM 1452 C CA . LEU A 1 182 ? 13.847 18.138 -5.711 1.00 76.56 182 LEU A CA 1
ATOM 1453 C C . LEU A 1 182 ? 13.991 17.442 -7.068 1.00 76.56 182 LEU A C 1
ATOM 1455 O O . LEU A 1 182 ? 14.741 17.935 -7.903 1.00 76.56 182 LEU A O 1
ATOM 1459 N N . GLU A 1 183 ? 13.244 16.361 -7.321 1.00 72.69 183 GLU A N 1
ATOM 1460 C CA . GLU A 1 183 ? 13.216 15.700 -8.635 1.00 72.69 183 GLU A CA 1
ATOM 1461 C C . GLU A 1 183 ? 12.825 16.696 -9.736 1.00 72.69 183 GLU A C 1
ATOM 1463 O O . GLU A 1 183 ? 13.521 16.800 -10.741 1.00 72.69 183 GLU A O 1
ATOM 1468 N N . ARG A 1 184 ? 11.776 17.501 -9.530 1.00 74.44 184 ARG A N 1
ATOM 1469 C CA . ARG A 1 184 ? 11.373 18.532 -10.503 1.00 74.44 184 ARG A CA 1
ATOM 1470 C C . ARG A 1 184 ? 12.421 19.618 -10.706 1.00 74.44 184 ARG A C 1
ATOM 1472 O O . ARG A 1 184 ? 12.592 20.090 -11.825 1.00 74.44 184 ARG A O 1
ATOM 1479 N N . PHE A 1 185 ? 13.105 20.030 -9.644 1.00 79.75 185 PHE A N 1
ATOM 1480 C CA . PHE A 1 185 ? 14.151 21.043 -9.743 1.00 79.75 185 PHE A CA 1
ATOM 1481 C C . PHE A 1 185 ? 15.373 20.527 -10.517 1.00 79.75 185 PHE A C 1
ATOM 1483 O O . PHE A 1 185 ? 15.967 21.273 -11.288 1.00 79.75 185 PHE A O 1
ATOM 1490 N N . VAL A 1 186 ? 15.730 19.252 -10.335 1.00 81.94 186 VAL A N 1
ATOM 1491 C CA . VAL A 1 186 ? 16.899 18.628 -10.974 1.00 81.94 186 VAL A CA 1
ATOM 1492 C C . VAL A 1 186 ? 16.608 18.186 -12.411 1.00 81.94 186 VAL A C 1
ATOM 1494 O O . VAL A 1 186 ? 17.419 18.440 -13.297 1.00 81.94 186 VAL A O 1
ATOM 1497 N N . PHE A 1 187 ? 15.470 17.533 -12.655 1.00 77.38 187 PHE A N 1
ATOM 1498 C CA . PHE A 1 187 ? 15.125 16.936 -13.954 1.00 77.38 187 PHE A CA 1
ATOM 1499 C C . PHE A 1 187 ? 14.256 17.842 -14.843 1.00 77.38 187 PHE A C 1
ATOM 1501 O O . PHE A 1 187 ? 14.042 17.536 -16.016 1.00 77.38 187 PHE A O 1
ATOM 1508 N N . GLY A 1 188 ? 13.780 18.971 -14.313 1.00 75.69 188 GLY A N 1
ATOM 1509 C CA . GLY A 1 188 ? 12.918 19.915 -15.022 1.00 75.69 188 GLY A CA 1
ATOM 1510 C C . GLY A 1 188 ? 11.448 19.480 -15.105 1.00 75.69 188 GLY A C 1
ATOM 1511 O O . GLY A 1 188 ? 11.050 18.409 -14.650 1.00 75.69 188 GLY A O 1
ATOM 1512 N N . TRP A 1 189 ? 10.614 20.341 -15.699 1.00 69.50 189 TRP A N 1
ATOM 1513 C CA . TRP A 1 189 ? 9.155 20.158 -15.786 1.00 69.50 189 TRP A CA 1
ATOM 1514 C C . TRP A 1 189 ? 8.694 19.224 -16.917 1.00 69.50 189 TRP A C 1
ATOM 1516 O O . TRP A 1 189 ? 7.519 18.873 -16.963 1.00 69.50 189 TRP A O 1
ATOM 1526 N N . ALA A 1 190 ? 9.600 18.819 -17.813 1.00 63.31 190 ALA A N 1
ATOM 1527 C CA . ALA A 1 190 ? 9.281 18.000 -18.985 1.00 63.31 190 ALA A CA 1
ATOM 1528 C C . ALA A 1 190 ? 9.148 16.493 -18.681 1.00 63.31 190 ALA A C 1
ATOM 1530 O O . ALA A 1 190 ? 8.605 15.754 -19.497 1.00 63.31 190 ALA A O 1
ATOM 1531 N N . TYR A 1 191 ? 9.620 16.027 -17.519 1.00 62.22 191 TYR A N 1
ATOM 1532 C CA . TYR A 1 191 ? 9.475 14.631 -17.096 1.00 62.22 191 TYR A CA 1
ATOM 1533 C C . TYR A 1 191 ? 8.177 14.436 -16.294 1.00 62.22 191 TYR A C 1
ATOM 1535 O O . TYR A 1 191 ? 8.149 14.561 -15.065 1.00 62.22 191 TYR A O 1
ATOM 1543 N N . GLU A 1 192 ? 7.087 14.116 -16.999 1.00 55.12 192 GLU A N 1
ATOM 1544 C CA . GLU A 1 192 ? 5.792 13.778 -16.382 1.00 55.12 192 GLU A CA 1
ATOM 1545 C C . GLU A 1 192 ? 5.844 12.461 -15.584 1.00 55.12 192 GLU A C 1
ATOM 1547 O O . GLU A 1 192 ? 5.171 12.344 -14.559 1.00 55.12 192 GLU A O 1
ATOM 1552 N N . ASP A 1 193 ? 6.730 11.535 -15.970 1.00 55.53 193 ASP A N 1
ATOM 1553 C CA . ASP A 1 193 ? 6.974 10.237 -15.314 1.00 55.53 193 ASP A CA 1
ATOM 1554 C C . ASP A 1 193 ? 7.979 10.312 -14.149 1.00 55.53 193 ASP A C 1
ATOM 1556 O O . ASP A 1 193 ? 8.675 9.344 -13.827 1.00 55.53 193 ASP A O 1
ATOM 1560 N N . THR A 1 194 ? 8.082 11.465 -13.485 1.00 54.66 194 THR A N 1
ATOM 1561 C CA . THR A 1 194 ? 8.863 11.547 -12.246 1.00 54.66 194 THR A CA 1
ATOM 1562 C C . THR A 1 194 ? 8.258 10.609 -11.206 1.00 54.66 194 THR A C 1
ATOM 1564 O O . THR A 1 194 ? 7.056 10.561 -10.962 1.00 54.66 194 THR A O 1
ATOM 1567 N N . SER A 1 195 ? 9.110 9.801 -10.604 1.00 49.78 195 SER A N 1
ATOM 1568 C CA . SER A 1 195 ? 8.746 8.651 -9.782 1.00 49.78 195 SER A CA 1
ATOM 1569 C C . SER A 1 195 ? 8.246 8.996 -8.375 1.00 49.78 195 SER A C 1
ATOM 1571 O O . SER A 1 195 ? 7.539 8.201 -7.755 1.00 49.78 195 SER A O 1
ATOM 1573 N N . ALA A 1 196 ? 8.551 10.200 -7.885 1.00 49.19 196 ALA A N 1
ATOM 1574 C CA . ALA A 1 196 ? 7.834 10.827 -6.777 1.00 49.19 196 ALA A CA 1
ATOM 1575 C C . ALA A 1 196 ? 6.750 11.799 -7.263 1.00 49.19 196 ALA A C 1
ATOM 1577 O O . ALA A 1 196 ? 6.145 12.520 -6.465 1.00 49.19 196 ALA A O 1
ATOM 1578 N N . GLY A 1 197 ? 6.517 11.817 -8.573 1.00 46.31 197 GLY A N 1
ATOM 1579 C CA . GLY A 1 197 ? 5.634 12.718 -9.270 1.00 46.31 197 GLY A CA 1
ATOM 1580 C C . GLY A 1 197 ? 4.258 12.750 -8.642 1.00 46.31 197 GLY A C 1
ATOM 1581 O O . GLY A 1 197 ? 3.697 11.766 -8.161 1.00 46.31 197 GLY A O 1
ATOM 1582 N N . PHE A 1 198 ? 3.700 13.946 -8.668 1.00 46.59 198 PHE A N 1
ATOM 1583 C CA . PHE A 1 198 ? 2.354 14.192 -8.207 1.00 46.59 198 PHE A CA 1
ATOM 1584 C C . PHE A 1 198 ? 1.306 13.440 -9.085 1.00 46.59 198 PHE A C 1
ATOM 1586 O O . PHE A 1 198 ? 0.149 13.320 -8.714 1.00 46.59 198 PHE A O 1
ATOM 1593 N N . LEU A 1 199 ? 1.636 12.878 -10.245 1.00 43.38 199 LEU A N 1
ATOM 1594 C CA . LEU A 1 199 ? 0.633 12.232 -11.107 1.00 43.38 199 LEU A CA 1
ATOM 1595 C C . LEU A 1 199 ? 0.238 10.803 -10.663 1.00 43.38 199 LEU A C 1
ATOM 1597 O O . LEU A 1 199 ? 0.711 10.280 -9.655 1.00 43.38 199 LEU A O 1
ATOM 1601 N N . SER A 1 200 ? -0.712 10.216 -11.398 1.00 43.56 200 SER A N 1
ATOM 1602 C CA . SER A 1 200 ? -1.569 9.055 -11.078 1.00 43.56 200 SER A CA 1
ATOM 1603 C C . SER A 1 200 ? -0.887 7.764 -10.589 1.00 43.56 200 SER A C 1
ATOM 1605 O O . SER A 1 200 ? -1.566 6.900 -10.031 1.00 43.56 200 SER A O 1
ATOM 1607 N N . SER A 1 201 ? 0.429 7.625 -10.742 1.00 51.34 201 SER A N 1
ATOM 1608 C CA . SER A 1 201 ? 1.231 6.471 -10.308 1.00 51.34 201 SER A CA 1
ATOM 1609 C C . SER A 1 201 ? 2.119 6.742 -9.081 1.00 51.34 201 SER A C 1
ATOM 1611 O O . SER A 1 201 ? 2.764 5.821 -8.577 1.00 51.34 201 SER A O 1
ATOM 1613 N N . GLY A 1 202 ? 2.147 7.979 -8.576 1.00 64.25 202 GLY A N 1
ATOM 1614 C CA . GLY A 1 202 ? 3.046 8.411 -7.508 1.00 64.25 202 GLY A CA 1
ATOM 1615 C C . GLY A 1 202 ? 2.641 7.987 -6.092 1.00 64.25 202 GLY A C 1
ATOM 1616 O O . GLY A 1 202 ? 1.539 7.502 -5.815 1.00 64.25 202 GLY A O 1
ATOM 1617 N N . SER A 1 203 ? 3.535 8.255 -5.139 1.00 68.06 203 SER A N 1
ATOM 1618 C CA . SER A 1 203 ? 3.398 7.959 -3.701 1.00 68.06 203 SER A CA 1
ATOM 1619 C C . SER A 1 203 ? 2.085 8.443 -3.079 1.00 68.06 203 SER A C 1
ATOM 1621 O O . SER A 1 203 ? 1.598 7.859 -2.113 1.00 68.06 203 SER A O 1
ATOM 1623 N N . PHE A 1 204 ? 1.470 9.491 -3.627 1.00 70.69 204 PHE A N 1
ATOM 1624 C CA . PHE A 1 204 ? 0.189 10.004 -3.141 1.00 70.69 204 PHE A CA 1
ATOM 1625 C C . PHE A 1 204 ? -1.007 9.133 -3.538 1.00 70.69 204 PHE A C 1
ATOM 1627 O O . PHE A 1 204 ? -1.909 8.946 -2.719 1.00 70.69 204 PHE A O 1
ATOM 1634 N N . ALA A 1 205 ? -1.005 8.543 -4.736 1.00 71.94 205 ALA A N 1
ATOM 1635 C CA . ALA A 1 205 ? -2.033 7.587 -5.151 1.00 71.94 205 ALA A CA 1
ATOM 1636 C C . ALA A 1 205 ? -1.959 6.311 -4.297 1.00 71.94 205 ALA A C 1
ATOM 1638 O O . ALA A 1 205 ? -2.974 5.808 -3.806 1.00 71.94 205 ALA A O 1
ATOM 1639 N N . LEU A 1 206 ? -0.734 5.851 -4.027 1.00 73.75 206 LEU A N 1
ATOM 1640 C CA . LEU A 1 206 ? -0.463 4.745 -3.109 1.00 73.75 206 LEU A CA 1
ATOM 1641 C C . LEU A 1 206 ? -0.951 5.054 -1.690 1.00 73.75 206 LEU A C 1
ATOM 1643 O O . LEU A 1 206 ? -1.610 4.222 -1.065 1.00 73.75 206 LEU A O 1
ATOM 1647 N N . PHE A 1 207 ? -0.672 6.261 -1.190 1.00 78.62 207 PHE A N 1
ATOM 1648 C CA . PHE A 1 207 ? -1.158 6.723 0.109 1.00 78.62 207 PHE A CA 1
ATOM 1649 C C . PHE A 1 207 ? -2.688 6.733 0.158 1.00 78.62 207 PHE A C 1
ATOM 1651 O O . PHE A 1 207 ? -3.270 6.193 1.098 1.00 78.62 207 PHE A O 1
ATOM 1658 N N . GLY A 1 208 ? -3.339 7.319 -0.851 1.00 78.75 208 GLY A N 1
ATOM 1659 C CA . GLY A 1 208 ? -4.795 7.399 -0.935 1.00 78.75 208 GLY A CA 1
ATOM 1660 C C . GLY A 1 208 ? -5.429 6.013 -0.919 1.00 78.75 208 GLY A C 1
ATOM 1661 O O . GLY A 1 208 ? -6.305 5.745 -0.098 1.00 78.75 208 GLY A O 1
ATOM 1662 N N . THR A 1 209 ? -4.907 5.100 -1.738 1.00 78.69 209 THR A N 1
ATOM 1663 C CA . THR A 1 209 ? -5.372 3.709 -1.814 1.00 78.69 209 THR A CA 1
ATOM 1664 C C . THR A 1 209 ? -5.178 2.983 -0.482 1.00 78.69 209 THR A C 1
ATOM 1666 O O . THR A 1 209 ? -6.116 2.380 0.036 1.00 78.69 209 THR A O 1
ATOM 1669 N N . ALA A 1 210 ? -4.002 3.101 0.144 1.00 82.62 210 ALA A N 1
ATOM 1670 C CA . ALA A 1 210 ? -3.737 2.498 1.450 1.00 82.62 210 ALA A CA 1
ATOM 1671 C C . ALA A 1 210 ? -4.671 3.048 2.543 1.00 82.62 210 ALA A C 1
ATOM 1673 O O . ALA A 1 210 ? -5.176 2.287 3.371 1.00 82.62 210 ALA A O 1
ATOM 1674 N N . MET A 1 211 ? -4.942 4.356 2.530 1.00 82.94 211 MET A N 1
ATOM 1675 C CA . MET A 1 211 ? -5.879 4.996 3.452 1.00 82.94 211 MET A CA 1
ATOM 1676 C C . MET A 1 211 ? -7.315 4.520 3.232 1.00 82.94 211 MET A C 1
ATOM 1678 O O . MET A 1 211 ? -7.997 4.212 4.209 1.00 82.94 211 MET A O 1
ATOM 1682 N N . VAL A 1 212 ? -7.763 4.397 1.979 1.00 84.75 212 VAL A N 1
ATOM 1683 C CA . VAL A 1 212 ? -9.077 3.827 1.648 1.00 84.75 212 VAL A CA 1
ATOM 1684 C C . VAL A 1 212 ? -9.177 2.395 2.168 1.00 84.75 212 VAL A C 1
ATOM 1686 O O . VAL A 1 212 ? -10.159 2.076 2.842 1.00 84.75 212 VAL A O 1
ATOM 1689 N N . CYS A 1 213 ? -8.155 1.559 1.957 1.00 85.50 213 CYS A N 1
ATOM 1690 C CA . CYS A 1 213 ? -8.132 0.189 2.472 1.00 85.50 213 CYS A CA 1
ATOM 1691 C C . CYS A 1 213 ? -8.231 0.154 4.006 1.00 85.50 213 CYS A C 1
ATOM 1693 O O . CYS A 1 213 ? -9.057 -0.574 4.554 1.00 85.50 213 CYS A O 1
ATOM 1695 N N . LEU A 1 214 ? -7.440 0.972 4.709 1.00 84.50 214 LEU A N 1
ATOM 1696 C CA . LEU A 1 214 ? -7.425 1.023 6.175 1.00 84.50 214 LEU A CA 1
ATOM 1697 C C . LEU A 1 214 ? -8.750 1.518 6.765 1.00 84.50 214 LEU A C 1
ATOM 1699 O O . LEU A 1 214 ? -9.254 0.939 7.730 1.00 84.50 214 LEU A O 1
ATOM 1703 N N . VAL A 1 215 ? -9.317 2.589 6.206 1.00 84.56 215 VAL A N 1
ATOM 1704 C CA . VAL A 1 215 ? -10.577 3.167 6.691 1.00 84.56 215 VAL A CA 1
ATOM 1705 C C . VAL A 1 215 ? -11.739 2.221 6.399 1.00 84.56 215 VAL A C 1
ATOM 1707 O O . VAL A 1 215 ? -12.546 1.974 7.293 1.00 84.56 215 VAL A O 1
ATOM 1710 N N . SER A 1 216 ? -11.787 1.632 5.203 1.00 85.88 216 SER A N 1
ATOM 1711 C CA . SER A 1 216 ? -12.825 0.664 4.825 1.00 85.88 216 SER A CA 1
ATOM 1712 C C . SER A 1 216 ? -12.769 -0.587 5.697 1.00 85.88 216 SER A C 1
ATOM 1714 O O . SER A 1 216 ? -13.789 -1.008 6.239 1.00 85.88 216 SER A O 1
ATOM 1716 N N . ALA A 1 217 ? -11.571 -1.131 5.931 1.00 84.19 217 ALA A N 1
ATOM 1717 C CA . ALA A 1 217 ? -11.397 -2.261 6.835 1.00 84.19 217 ALA A CA 1
ATOM 1718 C C . ALA A 1 217 ? -11.868 -1.925 8.256 1.00 84.19 217 ALA A C 1
ATOM 1720 O O . ALA A 1 217 ? -12.508 -2.743 8.918 1.00 84.19 217 ALA A O 1
ATOM 1721 N N . ARG A 1 218 ? -11.619 -0.692 8.719 1.00 85.12 218 ARG A N 1
ATOM 1722 C CA . ARG A 1 218 ? -12.076 -0.260 10.039 1.00 85.12 218 ARG A CA 1
ATOM 1723 C C . ARG A 1 218 ? -13.592 -0.111 10.127 1.00 85.12 218 ARG A C 1
ATOM 1725 O O . ARG A 1 218 ? -14.142 -0.444 11.170 1.00 85.12 218 ARG A O 1
ATOM 1732 N N . ILE A 1 219 ? -14.258 0.352 9.069 1.00 88.25 219 ILE A N 1
ATOM 1733 C CA . ILE A 1 219 ? -15.729 0.394 8.998 1.00 88.25 219 ILE A CA 1
ATOM 1734 C C . ILE A 1 219 ? -16.312 -1.012 9.135 1.00 88.25 219 ILE A C 1
ATOM 1736 O O . ILE A 1 219 ? -17.286 -1.196 9.858 1.00 88.25 219 ILE A O 1
ATOM 1740 N N . ILE A 1 220 ? -15.706 -2.002 8.478 1.00 87.56 220 ILE A N 1
ATOM 1741 C CA . ILE A 1 220 ? -16.161 -3.396 8.554 1.00 87.56 220 ILE A CA 1
ATOM 1742 C C . ILE A 1 220 ? -15.972 -3.953 9.973 1.00 87.56 220 ILE A C 1
ATOM 1744 O O . ILE A 1 220 ? -16.852 -4.640 10.480 1.00 87.56 220 ILE A O 1
ATOM 1748 N N . GLN A 1 221 ? -14.861 -3.621 10.640 1.00 84.62 221 GLN A N 1
ATOM 1749 C CA . GLN A 1 221 ? -14.563 -4.103 11.995 1.00 84.62 221 GLN A CA 1
ATOM 1750 C C . GLN A 1 221 ? -15.371 -3.403 13.107 1.00 84.62 221 GLN A C 1
ATOM 1752 O O . GLN A 1 221 ? -15.832 -4.065 14.031 1.00 84.62 221 GLN A O 1
ATOM 1757 N N . ASP A 1 222 ? -15.517 -2.074 13.055 1.00 86.00 222 ASP A N 1
ATOM 1758 C CA . ASP A 1 222 ? -16.141 -1.261 14.119 1.00 86.00 222 ASP A CA 1
ATOM 1759 C C . ASP A 1 222 ? -17.605 -0.873 13.832 1.00 86.00 222 ASP A C 1
ATOM 1761 O O . ASP A 1 222 ? -18.249 -0.231 14.670 1.00 86.00 222 ASP A O 1
ATOM 1765 N N . GLY A 1 223 ? -18.112 -1.197 12.642 1.00 87.00 223 GLY A N 1
ATOM 1766 C CA . GLY A 1 223 ? -19.391 -0.721 12.128 1.00 87.00 223 GLY A CA 1
ATOM 1767 C C . GLY A 1 223 ? -19.324 0.669 11.480 1.00 87.00 223 GLY A C 1
ATOM 1768 O O . GLY A 1 223 ? -18.359 1.434 11.617 1.00 87.00 223 GLY A O 1
ATOM 1769 N N . PHE A 1 224 ? -20.393 1.015 10.759 1.00 88.12 224 PHE A N 1
ATOM 1770 C CA . PHE A 1 224 ? -20.499 2.281 10.040 1.00 88.12 224 PHE A CA 1
ATOM 1771 C C . PHE A 1 224 ? -20.532 3.484 10.990 1.00 88.12 224 PHE A C 1
ATOM 1773 O O . PHE A 1 224 ? -21.301 3.539 11.951 1.00 88.12 224 PHE A O 1
ATOM 1780 N N . ARG A 1 225 ? -19.709 4.496 10.692 1.00 86.62 225 ARG A N 1
ATOM 1781 C CA . ARG A 1 225 ? -19.746 5.806 11.353 1.00 86.62 225 ARG A CA 1
ATOM 1782 C C . ARG A 1 225 ? -19.561 6.893 10.306 1.00 86.62 225 ARG A C 1
ATOM 1784 O O . ARG A 1 225 ? -18.605 6.840 9.537 1.00 86.62 225 ARG A O 1
ATOM 1791 N N . TRP A 1 226 ? -20.385 7.938 10.365 1.00 82.25 226 TRP A N 1
ATOM 1792 C CA . TRP A 1 226 ? -20.335 9.087 9.446 1.00 82.25 226 TRP A CA 1
ATOM 1793 C C . TRP A 1 226 ? -18.942 9.709 9.289 1.00 82.25 226 TRP A C 1
ATOM 1795 O O . TRP A 1 226 ? -18.561 10.136 8.206 1.00 82.25 226 TRP A O 1
ATOM 1805 N N . LYS A 1 227 ? -18.136 9.699 10.357 1.00 81.06 227 LYS A N 1
ATOM 1806 C CA . LYS A 1 227 ? -16.751 10.194 10.328 1.00 81.06 227 LYS A CA 1
ATOM 1807 C C . LYS A 1 227 ? -15.871 9.429 9.335 1.00 81.06 227 LYS A C 1
ATOM 1809 O O . LYS A 1 227 ? -15.016 10.038 8.708 1.00 81.06 227 LYS A O 1
ATOM 1814 N N . TYR A 1 228 ? -16.065 8.118 9.202 1.00 83.00 228 TYR A N 1
ATOM 1815 C CA . TYR A 1 228 ? -15.317 7.305 8.245 1.00 83.00 228 TYR A CA 1
ATOM 1816 C C . TYR A 1 228 ? -15.805 7.529 6.816 1.00 83.00 228 TYR A C 1
ATOM 1818 O O . TYR A 1 228 ? -14.980 7.585 5.910 1.00 83.00 228 TYR A O 1
ATOM 1826 N N . LEU A 1 229 ? -17.114 7.736 6.628 1.00 81.19 229 LEU A N 1
ATOM 1827 C CA . LEU A 1 229 ? -17.673 8.097 5.327 1.00 81.19 229 LEU A CA 1
ATOM 1828 C C . LEU A 1 229 ? -17.106 9.430 4.833 1.00 81.19 229 LEU A C 1
ATOM 1830 O O . LEU A 1 229 ? -16.684 9.506 3.690 1.00 81.19 229 LEU A O 1
ATOM 1834 N N . LEU A 1 230 ? -17.034 10.452 5.693 1.00 78.31 230 LEU A N 1
ATOM 1835 C CA . LEU A 1 230 ? -16.428 11.734 5.325 1.00 78.31 230 LEU A CA 1
ATOM 1836 C C . LEU A 1 230 ? -14.979 11.553 4.872 1.00 78.31 230 LEU A C 1
ATOM 1838 O O . LEU A 1 230 ? -14.603 12.094 3.844 1.00 78.31 230 LEU A O 1
ATOM 1842 N N . ILE A 1 231 ? -14.182 10.750 5.584 1.00 79.62 231 ILE A N 1
ATOM 1843 C CA . ILE A 1 231 ? -12.804 10.457 5.169 1.00 79.62 231 ILE A CA 1
ATOM 1844 C C . ILE A 1 231 ? -12.784 9.734 3.816 1.00 79.62 231 ILE A C 1
ATOM 1846 O O . ILE A 1 231 ? -11.995 10.111 2.958 1.00 79.62 231 ILE A O 1
ATOM 1850 N N . LEU A 1 232 ? -13.646 8.734 3.605 1.00 81.19 232 LEU A N 1
ATOM 1851 C CA . LEU A 1 232 ? -13.706 7.971 2.355 1.00 81.19 232 LEU A CA 1
ATOM 1852 C C . LEU A 1 232 ? -14.180 8.795 1.164 1.00 81.19 232 LEU A C 1
ATOM 1854 O O . LEU A 1 232 ? -13.507 8.769 0.147 1.00 81.19 232 LEU A O 1
ATOM 1858 N N . ILE A 1 233 ? -15.295 9.522 1.279 1.00 79.06 233 ILE A N 1
ATOM 1859 C CA . ILE A 1 233 ? -15.810 10.412 0.222 1.00 79.06 233 ILE A CA 1
ATOM 1860 C C . ILE A 1 233 ? -14.730 11.386 -0.179 1.00 79.06 233 ILE A C 1
ATOM 1862 O O . ILE A 1 233 ? -14.493 11.620 -1.355 1.00 79.06 233 ILE A O 1
ATOM 1866 N N . SER A 1 234 ? -14.070 11.934 0.829 1.00 74.25 234 SER A N 1
ATOM 1867 C CA . SER A 1 234 ? -13.010 12.870 0.617 1.00 74.25 234 SER A CA 1
ATOM 1868 C C . SER A 1 234 ? -11.886 12.107 -0.154 1.00 74.25 234 SER A C 1
ATOM 1870 O O . SER A 1 234 ? -11.588 12.467 -1.289 1.00 74.25 234 SER A O 1
ATOM 1872 N N . LEU A 1 235 ? -11.323 11.000 0.350 1.00 74.44 235 LEU A N 1
ATOM 1873 C CA . LEU A 1 235 ? -10.256 10.256 -0.354 1.00 74.44 235 LEU A CA 1
ATOM 1874 C C . LEU A 1 235 ? -10.645 9.815 -1.779 1.00 74.44 235 LEU A C 1
ATOM 1876 O O . LEU A 1 235 ? -9.804 9.793 -2.675 1.00 74.44 235 LEU A O 1
ATOM 1880 N N . PHE A 1 236 ? -11.913 9.472 -1.981 1.00 72.69 236 PHE A N 1
ATOM 1881 C CA . PHE A 1 236 ? -12.475 9.085 -3.265 1.00 72.69 236 PHE A CA 1
ATOM 1882 C C . PHE A 1 236 ? -12.608 10.276 -4.215 1.00 72.69 236 PHE A C 1
ATOM 1884 O O . PHE A 1 236 ? -12.290 10.139 -5.389 1.00 72.69 236 PHE A O 1
ATOM 1891 N N . ALA A 1 237 ? -12.986 11.457 -3.719 1.00 67.44 237 ALA A N 1
ATOM 1892 C CA . ALA A 1 237 ? -12.967 12.691 -4.497 1.00 67.44 237 ALA A CA 1
ATOM 1893 C C . ALA A 1 237 ? -11.548 13.008 -4.991 1.00 67.44 237 ALA A C 1
ATOM 1895 O O . ALA A 1 237 ? -11.387 13.423 -6.133 1.00 67.44 237 ALA A O 1
ATOM 1896 N N . THR A 1 238 ? -10.511 12.726 -4.192 1.00 65.88 238 THR A N 1
ATOM 1897 C CA . THR A 1 238 ? -9.110 12.814 -4.643 1.00 65.88 238 THR A CA 1
ATOM 1898 C C . THR A 1 238 ? -8.827 11.918 -5.834 1.00 65.88 238 THR A C 1
ATOM 1900 O O . THR A 1 238 ? -8.191 12.349 -6.790 1.00 65.88 238 THR A O 1
ATOM 1903 N N . ALA A 1 239 ? -9.280 10.665 -5.762 1.00 64.88 239 ALA A N 1
ATOM 1904 C CA . ALA A 1 239 ? -9.070 9.692 -6.822 1.00 64.88 239 ALA A CA 1
ATOM 1905 C C . ALA A 1 239 ? -9.862 10.057 -8.087 1.00 64.88 239 ALA A C 1
ATOM 1907 O O . ALA A 1 239 ? -9.311 9.997 -9.181 1.00 64.88 239 ALA A O 1
ATOM 1908 N N . LEU A 1 240 ? -11.122 10.484 -7.936 1.00 62.94 240 LEU A N 1
ATOM 1909 C CA . LEU A 1 240 ? -11.997 10.888 -9.042 1.00 62.94 240 LEU A CA 1
ATOM 1910 C C . LEU A 1 240 ? -11.494 12.120 -9.779 1.00 62.94 240 LEU A C 1
ATOM 1912 O O . LEU A 1 240 ? -11.589 12.177 -11.000 1.00 62.94 240 LEU A O 1
ATOM 1916 N N . LEU A 1 241 ? -10.968 13.101 -9.048 1.00 63.31 241 LEU A N 1
ATOM 1917 C CA . LEU A 1 241 ? -10.424 14.298 -9.671 1.00 63.31 241 LEU A CA 1
ATOM 1918 C C . LEU A 1 241 ? -9.163 13.990 -10.481 1.00 63.31 241 LEU A C 1
ATOM 1920 O O . LEU A 1 241 ? -8.736 14.861 -11.227 1.00 63.31 241 LEU A O 1
ATOM 1924 N N . ALA A 1 242 ? -8.562 12.797 -10.324 1.00 53.62 242 ALA A N 1
ATOM 1925 C CA . ALA A 1 242 ? -7.308 12.364 -10.951 1.00 53.62 242 ALA A CA 1
ATOM 1926 C C . ALA A 1 242 ? -6.158 13.388 -10.829 1.00 53.62 242 ALA A C 1
ATOM 1928 O O . ALA A 1 242 ? -5.108 13.255 -11.453 1.00 53.62 242 ALA A O 1
ATOM 1929 N N . GLU A 1 243 ? -6.344 14.401 -9.986 1.00 56.41 243 GLU A N 1
ATOM 1930 C CA . GLU A 1 243 ? -5.471 15.536 -9.826 1.00 56.41 243 GLU A CA 1
ATOM 1931 C C . GLU A 1 243 ? -4.862 15.453 -8.441 1.00 56.41 243 GLU A C 1
ATOM 1933 O O . GLU A 1 243 ? -5.537 15.488 -7.408 1.00 56.41 243 GLU A O 1
ATOM 1938 N N . THR A 1 244 ? -3.542 15.460 -8.398 1.00 53.81 244 THR A N 1
ATOM 1939 C CA . THR A 1 244 ? -2.792 15.561 -7.149 1.00 53.81 244 THR A CA 1
ATOM 1940 C C . THR A 1 244 ? -3.088 16.800 -6.347 1.00 53.81 244 THR A C 1
ATOM 1942 O O . THR A 1 244 ? -2.816 16.829 -5.149 1.00 53.81 244 THR A O 1
ATOM 1945 N N . LYS A 1 245 ? -3.665 17.819 -6.982 1.00 57.09 245 LYS A N 1
ATOM 1946 C CA . LYS A 1 245 ? -4.114 19.025 -6.299 1.00 57.09 245 LYS A CA 1
ATOM 1947 C C . LYS A 1 245 ? -5.109 18.699 -5.201 1.00 57.09 245 LYS A C 1
ATOM 1949 O O . LYS A 1 245 ? -5.070 19.316 -4.140 1.00 57.09 245 LYS A O 1
ATOM 1954 N N . ALA A 1 246 ? -5.931 17.670 -5.413 1.00 56.22 246 ALA A N 1
ATOM 1955 C CA . ALA A 1 246 ? -6.842 17.194 -4.397 1.00 56.22 246 ALA A CA 1
ATOM 1956 C C . ALA A 1 246 ? -6.076 16.812 -3.121 1.00 56.22 246 ALA A C 1
ATOM 1958 O O . ALA A 1 246 ? -6.493 17.224 -2.044 1.00 56.22 246 ALA A O 1
ATOM 1959 N N . PHE A 1 247 ? -4.898 16.176 -3.202 1.00 56.03 247 PHE A N 1
ATOM 1960 C CA . PHE A 1 247 ? -4.092 15.815 -2.025 1.00 56.03 247 PHE A CA 1
ATOM 1961 C C . PHE A 1 247 ? -3.806 17.007 -1.088 1.00 56.03 247 PHE A C 1
ATOM 1963 O O . PHE A 1 247 ? -3.765 16.846 0.136 1.00 56.03 247 PHE A O 1
ATOM 1970 N N . PHE A 1 248 ? -3.686 18.222 -1.625 1.00 59.94 248 PHE A N 1
ATOM 1971 C CA . PHE A 1 248 ? -3.508 19.433 -0.824 1.00 59.94 248 PHE A CA 1
ATOM 1972 C C . PHE A 1 248 ? -4.772 19.869 -0.085 1.00 59.94 248 PHE A C 1
ATOM 1974 O O . PHE A 1 248 ? -4.665 20.407 1.012 1.00 59.94 248 PHE A O 1
ATOM 1981 N N . PHE A 1 249 ? -5.960 19.566 -0.606 1.00 61.19 249 PHE A N 1
ATOM 1982 C CA . PHE A 1 249 ? -7.219 19.693 0.136 1.00 61.19 249 PHE A CA 1
ATOM 1983 C C . PHE A 1 249 ? -7.372 18.597 1.205 1.00 61.19 249 PHE A C 1
ATOM 1985 O O . PHE A 1 249 ? -8.016 18.808 2.234 1.00 61.19 249 PHE A O 1
ATOM 1992 N N . PHE A 1 250 ? -6.726 17.444 1.005 1.00 61.81 250 PHE A N 1
ATOM 1993 C CA . PHE A 1 250 ? -6.784 16.280 1.897 1.00 61.81 250 PHE A CA 1
ATOM 1994 C C . PHE A 1 250 ? -5.854 16.325 3.086 1.00 61.81 250 PHE A C 1
ATOM 1996 O O . PHE A 1 250 ? -6.248 15.984 4.202 1.00 61.81 250 PHE A O 1
ATOM 2003 N N . THR A 1 251 ? -4.616 16.736 2.845 1.00 64.75 251 THR A N 1
ATOM 2004 C CA . THR A 1 251 ? -3.563 16.824 3.856 1.00 64.75 251 THR A CA 1
ATOM 2005 C C . THR A 1 251 ? -4.042 17.570 5.107 1.00 64.75 251 THR A C 1
ATOM 2007 O O . THR A 1 251 ? -3.831 17.063 6.212 1.00 64.75 251 THR A O 1
ATOM 2010 N N . PRO A 1 252 ? -4.777 18.694 4.990 1.00 64.31 252 PRO A N 1
ATOM 2011 C CA . PRO A 1 252 ? -5.303 19.394 6.138 1.00 64.31 252 PRO A CA 1
ATOM 2012 C C . PRO A 1 252 ? -6.410 18.629 6.856 1.00 64.31 252 PRO A C 1
ATOM 2014 O O . PRO A 1 252 ? -6.420 18.569 8.079 1.00 64.31 252 PRO A O 1
ATOM 2017 N N . LEU A 1 253 ? -7.340 18.011 6.130 1.00 65.88 253 LEU A N 1
ATOM 2018 C CA . LEU A 1 253 ? -8.404 17.215 6.745 1.00 65.88 253 LEU A CA 1
ATOM 2019 C C . LEU A 1 253 ? -7.826 16.017 7.507 1.00 65.88 253 LEU A C 1
ATOM 2021 O O . LEU A 1 253 ? -8.213 15.761 8.650 1.00 65.88 253 LEU A O 1
ATOM 2025 N N . CYS A 1 254 ? -6.841 15.334 6.920 1.00 65.50 254 CYS A N 1
ATOM 2026 C CA . CYS A 1 254 ? -6.106 14.255 7.568 1.00 65.50 254 CYS A CA 1
ATOM 2027 C C . CYS A 1 254 ? -5.368 14.750 8.818 1.00 65.50 254 CYS A C 1
ATOM 2029 O O . CYS A 1 254 ? -5.507 14.146 9.879 1.00 65.50 254 CYS A O 1
ATOM 2031 N N . LEU A 1 255 ? -4.645 15.870 8.737 1.00 65.88 255 LEU A N 1
ATOM 2032 C CA . LEU A 1 255 ? -3.923 16.456 9.871 1.00 65.88 255 LEU A CA 1
ATOM 2033 C C . LEU A 1 255 ? -4.855 16.963 10.979 1.00 65.88 255 LEU A C 1
ATOM 2035 O O . LEU A 1 255 ? -4.584 16.726 12.159 1.00 65.88 255 LEU A O 1
ATOM 2039 N N . LEU A 1 256 ? -5.981 17.584 10.622 1.00 66.56 256 LEU A N 1
ATOM 2040 C CA . LEU A 1 256 ? -7.038 17.978 11.554 1.00 66.56 256 LEU A CA 1
ATOM 2041 C C . LEU A 1 256 ? -7.610 16.768 12.274 1.00 66.56 256 LEU A C 1
ATOM 2043 O O . LEU A 1 256 ? -7.824 16.832 13.480 1.00 66.56 256 LEU A O 1
ATOM 2047 N N . PHE A 1 257 ? -7.833 15.659 11.570 1.00 67.69 257 PHE A N 1
ATOM 2048 C CA . PHE A 1 257 ? -8.330 14.433 12.182 1.00 67.69 257 PHE A CA 1
ATOM 2049 C C . PHE A 1 257 ? -7.283 13.790 13.106 1.00 67.69 257 PHE A C 1
ATOM 2051 O O . PHE A 1 257 ? -7.591 13.444 14.249 1.00 67.69 257 PHE A O 1
ATOM 2058 N N . GLN A 1 258 ? -6.038 13.691 12.635 1.00 66.62 258 GLN A N 1
ATOM 2059 C CA . GLN A 1 258 ? -4.904 13.075 13.327 1.00 66.62 258 GLN A CA 1
ATOM 2060 C C . GLN A 1 258 ? -4.542 13.814 14.618 1.00 66.62 258 GLN A C 1
ATOM 2062 O O . GLN A 1 258 ? -4.359 13.215 15.679 1.00 66.62 258 GLN A O 1
ATOM 2067 N N . PHE A 1 259 ? -4.438 15.138 14.522 1.00 70.19 259 PHE A N 1
ATOM 2068 C CA . PHE A 1 259 ? -3.926 15.996 15.578 1.00 70.19 259 PHE A CA 1
ATOM 2069 C C . PHE A 1 259 ? -5.011 16.864 16.193 1.00 70.19 259 PHE A C 1
ATOM 2071 O O . PHE A 1 259 ? -4.669 17.788 16.921 1.00 70.19 259 PHE A O 1
ATOM 2078 N N . ARG A 1 260 ? -6.302 16.554 15.995 1.00 76.75 260 ARG A N 1
ATOM 2079 C CA . ARG A 1 260 ? -7.437 17.334 16.521 1.00 76.75 260 ARG A CA 1
ATOM 2080 C C . ARG A 1 260 ? -7.213 17.804 17.954 1.00 76.75 260 ARG A C 1
ATOM 2082 O O . ARG A 1 260 ? -7.355 18.980 18.262 1.00 76.75 260 ARG A O 1
ATOM 2089 N N . SER A 1 261 ? -6.847 16.878 18.838 1.00 73.75 261 SER A N 1
ATOM 2090 C CA . SER A 1 261 ? -6.658 17.159 20.262 1.00 73.75 261 SER A CA 1
ATOM 2091 C C . SER A 1 261 ? -5.453 18.055 20.552 1.00 73.75 261 SER A C 1
ATOM 2093 O O . SER A 1 261 ? -5.486 18.788 21.535 1.00 73.75 261 SER A O 1
ATOM 2095 N N . ARG A 1 262 ? -4.404 18.021 19.721 1.00 75.00 262 ARG A N 1
ATOM 2096 C CA . ARG A 1 262 ? -3.230 18.902 19.832 1.00 75.00 262 ARG A CA 1
ATOM 2097 C C . ARG A 1 262 ? -3.452 20.250 19.153 1.00 75.00 262 ARG A C 1
ATOM 2099 O O . ARG A 1 262 ? -3.116 21.258 19.755 1.00 75.00 262 ARG A O 1
ATOM 2106 N N . ILE A 1 263 ? -4.041 20.264 17.958 1.00 75.06 263 ILE A N 1
ATOM 2107 C CA . ILE A 1 263 ? -4.378 21.468 17.189 1.00 75.06 263 ILE A CA 1
ATOM 2108 C C . ILE A 1 263 ? -5.354 22.324 18.002 1.00 75.06 263 ILE A C 1
ATOM 2110 O O . ILE A 1 263 ? -5.052 23.468 18.313 1.00 75.06 263 ILE A O 1
ATOM 2114 N N . ILE A 1 264 ? -6.465 21.755 18.485 1.00 78.69 264 ILE A N 1
ATOM 2115 C CA . ILE A 1 264 ? -7.445 22.516 19.284 1.00 78.69 264 ILE A CA 1
ATOM 2116 C C . ILE A 1 264 ? -6.817 23.086 20.566 1.00 78.69 264 ILE A C 1
ATOM 2118 O O . ILE A 1 264 ? -7.178 24.178 20.996 1.00 78.69 264 ILE A O 1
ATOM 2122 N N . LYS A 1 265 ? -5.861 22.375 21.177 1.00 85.50 265 LYS A N 1
ATOM 2123 C CA . LYS A 1 265 ? -5.216 22.817 22.422 1.00 85.50 265 LYS A CA 1
ATOM 2124 C C . LYS A 1 265 ? -4.072 23.810 22.213 1.00 85.50 265 LYS A C 1
ATOM 2126 O O . LYS A 1 265 ? -3.760 24.545 23.143 1.00 85.50 265 LYS A O 1
ATOM 2131 N N . ASN A 1 266 ? -3.429 23.839 21.045 1.00 85.75 266 ASN A N 1
ATOM 2132 C CA . ASN A 1 266 ? -2.230 24.641 20.815 1.00 85.75 266 ASN A CA 1
ATOM 2133 C C . ASN A 1 266 ? -2.405 25.593 19.625 1.00 85.75 266 ASN A C 1
ATOM 2135 O O . ASN A 1 266 ? -2.160 25.226 18.476 1.00 85.75 266 ASN A O 1
ATOM 2139 N N . LYS A 1 267 ? -2.748 26.854 19.929 1.00 80.62 267 LYS A N 1
ATOM 2140 C CA . LYS A 1 267 ? -2.968 27.916 18.932 1.00 80.62 267 LYS A CA 1
ATOM 2141 C C . LYS A 1 267 ? -1.790 28.097 17.965 1.00 80.62 267 LYS A C 1
ATOM 2143 O O . LYS A 1 267 ? -2.028 28.348 16.789 1.00 80.62 267 LYS A O 1
ATOM 2148 N N . LYS A 1 268 ? -0.538 27.928 18.419 1.00 80.12 268 LYS A N 1
ATOM 2149 C CA . LYS A 1 268 ? 0.649 28.063 17.551 1.00 80.12 268 LYS A CA 1
ATOM 2150 C C . LYS A 1 268 ? 0.701 26.974 16.478 1.00 80.12 268 LYS A C 1
ATOM 2152 O O . LYS A 1 268 ? 1.017 27.266 15.331 1.00 80.12 268 LYS A O 1
ATOM 2157 N N . VAL A 1 269 ? 0.348 25.738 16.838 1.00 73.00 269 VAL A N 1
ATOM 2158 C CA . VAL A 1 269 ? 0.300 24.611 15.892 1.00 73.00 269 VAL A CA 1
ATOM 2159 C C . VAL A 1 269 ? -0.815 24.829 14.875 1.00 73.00 269 VAL A C 1
ATOM 2161 O O . VAL A 1 269 ? -0.591 24.629 13.689 1.00 73.00 269 VAL A O 1
ATOM 2164 N N . THR A 1 270 ? -1.983 25.307 15.312 1.00 74.88 270 THR A N 1
ATOM 2165 C CA . THR A 1 270 ? -3.094 25.655 14.411 1.00 74.88 270 THR A CA 1
ATOM 2166 C C . THR A 1 270 ? -2.709 26.743 13.418 1.00 74.88 270 THR A C 1
ATOM 2168 O O . THR A 1 270 ? -3.031 26.629 12.241 1.00 74.88 270 THR A O 1
ATOM 2171 N N . LEU A 1 271 ? -2.001 27.780 13.875 1.00 76.06 271 LEU A N 1
ATOM 2172 C CA . LEU A 1 271 ? -1.596 28.897 13.025 1.00 76.06 271 LEU A CA 1
ATOM 2173 C C . LEU A 1 271 ? -0.507 28.482 12.029 1.00 76.06 271 LEU A C 1
ATOM 2175 O O . LEU A 1 271 ? -0.610 28.800 10.852 1.00 76.06 271 LEU A O 1
ATOM 2179 N N . SER A 1 272 ? 0.482 27.699 12.474 1.00 71.75 272 SER A N 1
ATOM 2180 C CA . SER A 1 272 ? 1.503 27.112 11.595 1.00 71.75 272 SER A CA 1
ATOM 2181 C C . SER A 1 272 ? 0.889 26.188 10.543 1.00 71.75 272 SER A C 1
ATOM 2183 O O . SER A 1 272 ? 1.316 26.194 9.394 1.00 71.75 272 SER A O 1
ATOM 2185 N N . PHE A 1 273 ? -0.141 25.439 10.922 1.00 70.44 273 PHE A N 1
ATOM 2186 C CA . PHE A 1 273 ? -0.863 24.539 10.037 1.00 70.44 273 PHE A CA 1
ATOM 2187 C C . PHE A 1 273 ? -1.747 25.273 9.015 1.00 70.44 273 PHE A C 1
ATOM 2189 O O . PHE A 1 273 ? -1.759 24.921 7.839 1.00 70.44 273 PHE A O 1
ATOM 2196 N N . LEU A 1 274 ? -2.456 26.325 9.437 1.00 74.19 274 LEU A N 1
ATOM 2197 C CA . LEU A 1 274 ? -3.187 27.209 8.523 1.00 74.19 274 LEU A CA 1
ATOM 2198 C C . LEU A 1 274 ? -2.232 27.920 7.563 1.00 74.19 274 LEU A C 1
ATOM 2200 O O . LEU A 1 274 ? -2.528 28.012 6.377 1.00 74.19 274 LEU A O 1
ATOM 2204 N N . ALA A 1 275 ? -1.080 28.374 8.058 1.00 74.12 275 ALA A N 1
ATOM 2205 C CA . ALA A 1 275 ? -0.054 29.007 7.242 1.00 74.12 275 ALA A CA 1
ATOM 2206 C C . ALA A 1 275 ? 0.545 28.030 6.224 1.00 74.12 275 ALA A C 1
ATOM 2208 O O . ALA A 1 275 ? 0.668 28.387 5.056 1.00 74.12 275 ALA A O 1
ATOM 2209 N N . SER A 1 276 ? 0.859 26.789 6.622 1.00 66.25 276 SER A N 1
ATOM 2210 C CA . SER A 1 276 ? 1.349 25.783 5.676 1.00 66.25 276 SER A CA 1
ATOM 2211 C C . SER A 1 276 ? 0.287 25.462 4.628 1.00 66.25 276 SER A C 1
ATOM 2213 O O . SER A 1 276 ? 0.608 25.404 3.448 1.00 66.25 276 SER A O 1
ATOM 2215 N N . PHE A 1 277 ? -0.984 25.337 5.022 1.00 69.81 277 PHE A N 1
ATOM 2216 C CA . PHE A 1 277 ? -2.088 25.131 4.085 1.00 69.81 277 PHE A CA 1
ATOM 2217 C C . PHE A 1 277 ? -2.242 26.289 3.086 1.00 69.81 277 PHE A C 1
ATOM 2219 O O . PHE A 1 277 ? -2.297 26.048 1.883 1.00 69.81 277 PHE A O 1
ATOM 2226 N N . LEU A 1 278 ? -2.231 27.537 3.565 1.00 72.44 278 LEU A N 1
ATOM 2227 C CA . LEU A 1 278 ? -2.302 28.739 2.727 1.00 72.44 278 LEU A CA 1
ATOM 2228 C C . LEU A 1 278 ? -1.121 28.848 1.761 1.00 72.44 278 LEU A C 1
ATOM 2230 O O . LEU A 1 278 ? -1.332 29.071 0.573 1.00 72.44 278 LEU A O 1
ATOM 2234 N N . LEU A 1 279 ? 0.109 28.638 2.241 1.00 68.81 279 LEU A N 1
ATOM 2235 C CA . LEU A 1 279 ? 1.307 28.626 1.394 1.00 68.81 279 LEU A CA 1
ATOM 2236 C C . LEU A 1 279 ? 1.214 27.559 0.304 1.00 68.81 279 LEU A C 1
ATOM 2238 O O . LEU A 1 279 ? 1.627 27.791 -0.829 1.00 68.81 279 LEU A O 1
ATOM 2242 N N . THR A 1 280 ? 0.625 26.411 0.634 1.00 61.00 280 THR A N 1
ATOM 2243 C CA . THR A 1 280 ? 0.440 25.328 -0.329 1.00 61.00 280 THR A CA 1
ATOM 2244 C C . THR A 1 280 ? -0.596 25.695 -1.395 1.00 61.00 280 THR A C 1
ATOM 2246 O O . THR A 1 280 ? -0.339 25.488 -2.575 1.00 61.00 280 THR A O 1
ATOM 2249 N N . ILE A 1 281 ? -1.724 26.311 -1.018 1.00 66.75 281 ILE A N 1
ATOM 2250 C CA . ILE A 1 281 ? -2.721 26.828 -1.977 1.00 66.75 281 ILE A CA 1
ATOM 2251 C C . ILE A 1 281 ? -2.101 27.883 -2.902 1.00 66.75 281 ILE A C 1
ATOM 2253 O O . ILE A 1 281 ? -2.301 27.841 -4.115 1.00 66.75 281 ILE A O 1
ATOM 2257 N N . LEU A 1 282 ? -1.329 28.816 -2.341 1.00 67.62 282 LEU A N 1
ATOM 2258 C CA . LEU A 1 282 ? -0.689 29.885 -3.109 1.00 67.62 282 LEU A CA 1
ATOM 2259 C C . LEU A 1 282 ? 0.351 29.337 -4.096 1.00 67.62 282 LEU A C 1
ATOM 2261 O O . LEU A 1 282 ? 0.364 29.758 -5.249 1.00 67.62 282 LEU A O 1
ATOM 2265 N N . SER A 1 283 ? 1.156 28.357 -3.674 1.00 61.78 283 SER A N 1
ATOM 2266 C CA . SER A 1 283 ? 2.119 27.660 -4.537 1.00 61.78 283 SER A CA 1
ATOM 2267 C C . SER A 1 283 ? 1.448 26.947 -5.714 1.00 61.78 283 SER A C 1
ATOM 2269 O O . SER A 1 283 ? 2.003 26.923 -6.814 1.00 61.78 283 SER A O 1
ATOM 2271 N N . ILE A 1 284 ? 0.257 26.375 -5.510 1.00 60.25 284 ILE A N 1
ATOM 2272 C CA . ILE A 1 284 ? -0.503 25.750 -6.597 1.00 60.25 284 ILE A CA 1
ATOM 2273 C C . ILE A 1 284 ? -0.901 26.823 -7.606 1.00 60.25 284 ILE A C 1
ATOM 2275 O O . ILE A 1 284 ? -0.570 26.679 -8.776 1.00 60.25 284 ILE A O 1
ATOM 2279 N N . ASN A 1 285 ? -1.528 27.915 -7.161 1.00 63.53 285 ASN A N 1
ATOM 2280 C CA . ASN A 1 285 ? -1.995 28.975 -8.060 1.00 63.53 285 ASN A CA 1
ATOM 2281 C C . ASN A 1 285 ? -0.859 29.638 -8.853 1.00 63.53 285 ASN A C 1
ATOM 2283 O O . ASN A 1 285 ? -1.044 29.951 -10.025 1.00 63.53 285 ASN A O 1
ATOM 2287 N N . SER A 1 286 ? 0.330 29.802 -8.265 1.00 63.53 286 SER A N 1
ATOM 2288 C CA . SER A 1 286 ? 1.480 30.382 -8.972 1.00 63.53 286 SER A CA 1
ATOM 2289 C C . SER A 1 286 ? 2.085 29.465 -10.039 1.00 63.53 286 SER A C 1
ATOM 2291 O O . SER A 1 286 ? 2.848 29.937 -10.871 1.00 63.53 286 SER A O 1
ATOM 2293 N N . SER A 1 287 ? 1.765 28.167 -10.028 1.00 58.06 287 SER A N 1
ATOM 2294 C CA . SER A 1 287 ? 2.292 27.185 -10.989 1.00 58.06 287 SER A CA 1
ATOM 2295 C C . SER A 1 287 ? 1.495 27.122 -12.305 1.00 58.06 287 SER A C 1
ATOM 2297 O O . SER A 1 287 ? 1.865 26.368 -13.200 1.00 58.06 287 SER A O 1
ATOM 2299 N N . PHE A 1 288 ? 0.382 27.860 -12.417 1.00 54.09 288 PHE A N 1
ATOM 2300 C CA . PHE A 1 288 ? -0.551 27.792 -13.551 1.00 54.09 288 PHE A CA 1
ATOM 2301 C C . PHE A 1 288 ? -0.479 28.869 -14.649 1.00 54.09 288 PHE A C 1
ATOM 2303 O O . PHE A 1 288 ? -1.057 28.602 -15.704 1.00 54.09 288 PHE A O 1
ATOM 2310 N N . PRO A 1 289 ? 0.191 30.032 -14.513 1.00 53.53 289 PRO A N 1
ATOM 2311 C CA . PRO A 1 289 ? 0.025 31.099 -15.501 1.00 53.53 289 PRO A CA 1
ATOM 2312 C C . PRO A 1 289 ? 0.608 30.766 -16.888 1.00 53.53 289 PRO A C 1
ATOM 2314 O O . PRO A 1 289 ? 0.179 31.346 -17.877 1.00 53.53 289 PRO A O 1
ATOM 2317 N N . GLU A 1 290 ? 1.531 29.805 -17.001 1.00 52.00 290 GLU A N 1
ATOM 2318 C CA . GLU A 1 290 ? 2.193 29.488 -18.278 1.00 52.00 290 GLU A CA 1
ATOM 2319 C C . GLU A 1 290 ? 1.446 28.477 -19.166 1.00 52.00 290 GLU A C 1
ATOM 2321 O O . GLU A 1 290 ? 1.781 28.344 -20.341 1.00 52.00 290 GLU A O 1
ATOM 2326 N N . ARG A 1 291 ? 0.418 27.767 -18.670 1.00 52.72 291 ARG A N 1
ATOM 2327 C CA . ARG A 1 291 ? -0.355 26.863 -19.549 1.00 52.72 291 ARG A CA 1
ATOM 2328 C C . ARG A 1 291 ? -1.337 27.611 -20.446 1.00 52.72 291 ARG A C 1
ATOM 2330 O O . ARG A 1 291 ? -1.590 27.144 -21.548 1.00 52.72 291 ARG A O 1
ATOM 2337 N N . GLU A 1 292 ? -1.855 28.764 -20.031 1.00 54.06 292 GLU A N 1
ATOM 2338 C CA . GLU A 1 292 ? -2.814 29.523 -20.850 1.00 54.06 292 GLU A CA 1
ATOM 2339 C C . GLU A 1 292 ? -2.155 30.237 -22.042 1.00 54.06 292 GLU A C 1
ATOM 2341 O O . GLU A 1 292 ? -2.802 30.418 -23.069 1.00 54.06 292 GLU A O 1
ATOM 2346 N N . SER A 1 293 ? -0.859 30.566 -21.970 1.00 54.19 293 SER A N 1
ATOM 2347 C CA . SER A 1 293 ? -0.134 31.215 -23.075 1.00 54.19 293 SER A CA 1
ATOM 2348 C C . SER A 1 293 ? 0.320 30.257 -24.183 1.00 54.19 293 SER A C 1
ATOM 2350 O O . SER A 1 293 ? 0.616 30.703 -25.287 1.00 54.19 293 SER A O 1
ATOM 2352 N N . LEU A 1 294 ? 0.361 28.945 -23.925 1.00 54.09 294 LEU A N 1
ATOM 2353 C CA . LEU A 1 294 ? 0.689 27.935 -24.941 1.00 54.09 294 LEU A CA 1
ATOM 2354 C C . LEU A 1 294 ? -0.532 27.495 -25.763 1.00 54.09 294 LEU A C 1
ATOM 2356 O O . LEU A 1 294 ? -0.367 27.052 -26.896 1.00 54.09 294 LEU A O 1
ATOM 2360 N N . PHE A 1 295 ? -1.749 27.658 -25.233 1.00 54.50 295 PHE A N 1
ATOM 2361 C CA . PHE A 1 295 ? -2.991 27.352 -25.954 1.00 54.50 295 PHE A CA 1
ATOM 2362 C C . PHE A 1 295 ? -3.544 28.530 -26.772 1.00 54.50 295 PHE A C 1
ATOM 2364 O O . PHE A 1 295 ? -4.503 28.342 -27.510 1.00 54.50 295 PHE A O 1
ATOM 2371 N N . SER A 1 296 ? -2.952 29.726 -26.685 1.00 53.31 296 SER A N 1
ATOM 2372 C CA . SER A 1 296 ? -3.372 30.903 -27.463 1.00 53.31 296 SER A CA 1
ATOM 2373 C C . SER A 1 296 ? -2.623 31.096 -28.792 1.00 53.31 296 SER A C 1
ATOM 2375 O O . SER A 1 296 ? -2.900 32.059 -29.503 1.00 53.31 296 SER A O 1
ATOM 2377 N N . CYS A 1 297 ? -1.703 30.191 -29.147 1.00 56.19 297 CYS A N 1
ATOM 2378 C CA . CYS A 1 297 ? -0.939 30.220 -30.405 1.00 56.19 297 CYS A CA 1
ATOM 2379 C C . CYS A 1 297 ? -1.303 29.090 -31.395 1.00 56.19 297 CYS A C 1
ATOM 2381 O O . CYS A 1 297 ? -0.529 28.821 -32.315 1.00 56.19 297 CYS A O 1
ATOM 2383 N N . GLN A 1 298 ? -2.454 28.433 -31.224 1.00 47.47 298 GLN A N 1
ATOM 2384 C CA . GLN A 1 298 ? -3.061 27.523 -32.211 1.00 47.47 298 GLN A CA 1
ATOM 2385 C C . GLN A 1 298 ? -4.415 28.068 -32.655 1.00 47.47 298 GLN A C 1
ATOM 2387 O O . GLN A 1 298 ? -4.734 27.891 -33.851 1.00 47.47 298 GLN A O 1
#